Protein AF-A0A932NST7-F1 (afdb_monomer_lite)

Foldseek 3Di:
DDPLQLQLLVLLDDPCNVQLQVQLVVLCVVQVHDSSVLCSDQLVVLSSLVSVCVVVVHPPDPGDPVSNHDVVVVVVVDPDDPAAEAEDAEQQADDPGFPAFDPLRVVVQVLQQVVCCSRPPPDPGNNCSHLVNSCCVQPVVDPHQAYEYEFAAALLRRVNDGRRAQVNLLVSQCVVCVVVPRRYAYAHEFDLPDPCRLVVVVCCCVPVVHQAHEYEQAYNDPVGGDFCLPCVRNVVVLVSCVVSVHQEYEYQADDDDPSHDNVSRHCPSVPVVCVVRVSHDYHD

Structure (mmCIF, N/CA/C/O backbone):
data_AF-A0A932NST7-F1
#
_entry.id   AF-A0A932NST7-F1
#
loop_
_atom_site.group_PDB
_atom_site.id
_atom_site.type_symbol
_atom_site.label_atom_id
_atom_site.label_alt_id
_atom_site.label_comp_id
_atom_site.label_asym_id
_atom_site.label_entity_id
_atom_site.label_seq_id
_atom_site.pdbx_PDB_ins_code
_atom_site.Cartn_x
_atom_site.Cartn_y
_atom_site.Cartn_z
_atom_site.occupancy
_atom_site.B_iso_or_equiv
_atom_site.auth_seq_id
_atom_site.auth_comp_id
_atom_site.auth_asym_id
_atom_site.auth_atom_id
_atom_site.pdbx_PDB_model_num
ATOM 1 N N . MET A 1 1 ? 5.805 6.214 24.984 1.00 49.38 1 MET A N 1
ATOM 2 C CA . MET A 1 1 ? 4.348 6.482 24.909 1.00 49.38 1 MET A CA 1
ATOM 3 C C . MET A 1 1 ? 3.705 5.240 24.299 1.00 49.38 1 MET A C 1
ATOM 5 O O . MET A 1 1 ? 4.360 4.643 23.459 1.00 49.38 1 MET A O 1
ATOM 9 N N . SER A 1 2 ? 2.539 4.770 24.756 1.00 53.75 2 SER A N 1
ATOM 10 C CA . SER A 1 2 ? 1.972 3.508 24.238 1.00 53.75 2 SER A CA 1
ATOM 11 C C . SER A 1 2 ? 1.351 3.694 22.847 1.00 53.75 2 SER A C 1
ATOM 13 O O . SER A 1 2 ? 0.851 4.772 22.546 1.00 53.75 2 SER A O 1
ATOM 15 N N . HIS A 1 3 ? 1.341 2.651 22.012 1.00 50.47 3 HIS A N 1
ATOM 16 C CA . HIS A 1 3 ? 0.781 2.674 20.646 1.00 50.47 3 HIS A CA 1
ATOM 17 C C . HIS A 1 3 ? -0.691 3.112 20.589 1.00 50.47 3 HIS A C 1
ATOM 19 O O . HIS A 1 3 ? -1.119 3.776 19.650 1.00 50.47 3 HIS A O 1
ATOM 25 N N . TYR A 1 4 ? -1.448 2.855 21.655 1.00 54.59 4 TYR A N 1
ATOM 26 C CA . TYR A 1 4 ? -2.807 3.370 21.813 1.00 54.59 4 TYR A CA 1
ATOM 27 C C . TYR A 1 4 ? -2.890 4.905 21.828 1.00 54.59 4 TYR A C 1
ATOM 29 O O . TYR A 1 4 ? -3.917 5.461 21.456 1.00 54.59 4 TYR A O 1
ATOM 37 N N . GLU A 1 5 ? -1.848 5.617 22.263 1.00 62.44 5 GLU A N 1
ATOM 38 C CA . GLU A 1 5 ? -1.823 7.083 22.182 1.00 62.44 5 GLU A CA 1
ATOM 39 C C . GLU A 1 5 ? -1.674 7.579 20.739 1.00 62.44 5 GLU A C 1
ATOM 41 O O . GLU A 1 5 ? -2.230 8.622 20.410 1.00 62.44 5 GLU A O 1
ATOM 46 N N . THR A 1 6 ? -0.995 6.830 19.865 1.00 58.31 6 THR A N 1
ATOM 47 C CA . THR A 1 6 ? -0.871 7.149 18.434 1.00 58.31 6 THR A CA 1
ATOM 48 C C . THR A 1 6 ? -2.237 7.164 17.753 1.00 58.31 6 THR A C 1
ATOM 50 O O . THR A 1 6 ? -2.628 8.189 17.198 1.00 58.31 6 THR A O 1
ATOM 53 N N . GLY A 1 7 ? -3.015 6.080 17.872 1.00 62.53 7 GLY A N 1
ATOM 54 C CA . GLY A 1 7 ? -4.355 6.005 17.270 1.00 62.53 7 GLY A CA 1
ATOM 55 C C . GLY A 1 7 ? -5.303 7.098 17.781 1.00 62.53 7 GLY A C 1
ATOM 56 O O . GLY A 1 7 ? -6.026 7.722 17.006 1.00 62.53 7 GLY A O 1
ATOM 57 N N . VAL A 1 8 ? -5.229 7.422 19.077 1.00 69.38 8 VAL A N 1
ATOM 58 C CA . VAL A 1 8 ? -6.000 8.524 19.675 1.00 69.38 8 VAL A CA 1
ATOM 59 C C . VAL A 1 8 ? -5.639 9.879 19.053 1.00 69.38 8 VAL A C 1
ATOM 61 O O . VAL A 1 8 ? -6.525 10.707 18.846 1.00 69.38 8 VAL A O 1
ATOM 64 N N . ASN A 1 9 ? -4.368 10.130 18.729 1.00 69.62 9 ASN A N 1
ATOM 65 C CA . ASN A 1 9 ? -3.966 11.396 18.112 1.00 69.62 9 ASN A CA 1
ATOM 66 C C . ASN A 1 9 ? -4.370 11.498 16.637 1.00 69.62 9 ASN A C 1
ATOM 68 O O . ASN A 1 9 ? -4.683 12.602 16.202 1.00 69.62 9 ASN A O 1
ATOM 72 N N . VAL A 1 10 ? -4.442 10.382 15.899 1.00 66.56 10 VAL A N 1
ATOM 73 C CA . VAL A 1 10 ? -5.002 10.363 14.533 1.00 66.56 10 VAL A CA 1
ATOM 74 C C . VAL A 1 10 ? -6.452 10.836 14.547 1.00 66.56 10 VAL A C 1
ATOM 76 O O . VAL A 1 10 ? -6.816 11.756 13.821 1.00 66.56 10 VAL A O 1
ATOM 79 N N . ILE A 1 11 ? -7.270 10.242 15.418 1.00 69.56 11 ILE A N 1
ATOM 80 C CA . ILE A 1 11 ? -8.709 10.531 15.491 1.00 69.56 11 ILE A CA 1
ATOM 81 C C . ILE A 1 11 ? -8.968 11.961 15.985 1.00 69.56 11 ILE A C 1
ATOM 83 O O . ILE A 1 11 ? -9.895 12.630 15.531 1.00 69.56 11 ILE A O 1
ATOM 87 N N . LEU A 1 12 ? -8.157 12.446 16.928 1.00 72.25 12 LEU A N 1
ATOM 88 C CA . LEU A 1 12 ? -8.358 13.751 17.562 1.00 72.25 12 LEU A CA 1
ATOM 89 C C . LEU A 1 12 ? -7.551 14.896 16.920 1.00 72.25 12 LEU A C 1
ATOM 91 O O . LEU A 1 12 ? -7.638 16.030 17.403 1.00 72.25 12 LEU A O 1
ATOM 95 N N . GLY A 1 13 ? -6.756 14.611 15.886 1.00 68.69 13 GLY A N 1
ATOM 96 C CA . GLY A 1 13 ? -5.866 15.549 15.198 1.00 68.69 13 GLY A CA 1
ATOM 97 C C . GLY A 1 13 ? -6.413 16.074 13.863 1.00 68.69 13 GLY A C 1
ATOM 98 O O . GLY A 1 13 ? -7.509 15.730 13.428 1.00 68.69 13 GLY A O 1
ATOM 99 N N . GLY A 1 14 ? -5.645 16.942 13.196 1.00 67.62 14 GLY A N 1
ATOM 100 C CA . GLY A 1 14 ? -5.986 17.480 11.871 1.00 67.62 14 GLY A CA 1
ATOM 101 C C . GLY A 1 14 ? -7.116 18.524 11.854 1.00 67.62 14 GLY A C 1
ATOM 102 O O . GLY A 1 14 ? -7.596 18.979 12.891 1.00 67.62 14 GLY A O 1
ATOM 103 N N . SER A 1 15 ? -7.542 18.929 10.652 1.00 67.50 15 SER A N 1
ATOM 104 C CA . SER A 1 15 ? -8.531 20.006 10.441 1.00 67.50 15 SER A CA 1
ATOM 105 C C . SER A 1 15 ? -9.944 19.657 10.929 1.00 67.50 15 SER A C 1
ATOM 107 O O . SER A 1 15 ? -10.702 20.547 11.314 1.00 67.50 15 SER A O 1
ATOM 109 N N . ILE A 1 16 ? -10.290 18.368 10.954 1.00 68.06 16 ILE A N 1
ATOM 110 C CA . ILE A 1 16 ? -11.572 17.857 11.464 1.00 68.06 16 ILE A CA 1
ATOM 111 C C . ILE A 1 16 ? -11.500 17.404 12.930 1.00 68.06 16 ILE A C 1
ATOM 113 O O . ILE A 1 16 ? -12.542 17.256 13.570 1.00 68.06 16 ILE A O 1
ATOM 117 N N . GLY A 1 17 ? -10.294 17.250 13.487 1.00 75.88 17 GLY A N 1
ATOM 118 C CA . GLY A 1 17 ? -10.047 16.762 14.846 1.00 75.88 17 GLY A CA 1
ATOM 119 C C . GLY A 1 17 ? -10.831 17.488 15.941 1.00 75.88 17 GLY A C 1
ATOM 120 O O . GLY A 1 17 ? -11.436 16.816 16.774 1.00 75.88 17 GLY A O 1
ATOM 121 N N . PRO A 1 18 ? -10.926 18.835 15.943 1.00 80.12 18 PRO A N 1
ATOM 122 C CA . PRO A 1 18 ? -11.738 19.552 16.929 1.00 80.12 18 PRO A CA 1
ATOM 123 C C . PRO A 1 18 ? -13.231 19.197 16.876 1.00 80.12 18 PRO A C 1
ATOM 125 O O . PRO A 1 18 ? -13.877 19.093 17.918 1.00 80.12 18 PRO A O 1
ATOM 128 N N . ARG A 1 19 ? -13.784 18.974 15.674 1.00 75.31 19 ARG A N 1
ATOM 129 C CA . ARG A 1 19 ? -15.190 18.572 15.493 1.00 75.31 19 ARG A CA 1
ATOM 130 C C . ARG A 1 19 ? -15.423 17.136 15.951 1.00 75.31 19 ARG A C 1
ATOM 132 O O . ARG A 1 19 ? -16.400 16.881 16.650 1.00 75.31 19 ARG A O 1
ATOM 139 N N . LEU A 1 20 ? -14.514 16.225 15.598 1.00 81.00 20 LEU A N 1
ATOM 140 C CA . LEU A 1 20 ? -14.560 14.835 16.055 1.00 81.00 20 LEU A CA 1
ATOM 141 C C . LEU A 1 20 ? -14.441 14.757 17.579 1.00 81.00 20 LEU A C 1
ATOM 143 O O . LEU A 1 20 ? -15.237 14.085 18.227 1.00 81.00 20 LEU A O 1
ATOM 147 N N . ARG A 1 21 ? -13.510 15.515 18.168 1.00 84.38 21 ARG A N 1
ATOM 148 C CA . ARG A 1 21 ? -13.309 15.596 19.618 1.00 84.38 21 ARG A CA 1
ATOM 149 C C . ARG A 1 21 ? -14.585 15.993 20.355 1.00 84.38 21 ARG A C 1
ATOM 151 O O . ARG A 1 21 ? -14.920 15.331 21.327 1.00 84.38 21 ARG A O 1
ATOM 158 N N . ALA A 1 22 ? -15.299 17.020 19.895 1.00 84.62 22 ALA A N 1
ATOM 159 C CA . ALA A 1 22 ? -16.530 17.465 20.548 1.00 84.62 22 ALA A CA 1
ATOM 160 C C . ALA A 1 22 ? -17.608 16.364 20.575 1.00 84.62 22 ALA A C 1
ATOM 162 O O . ALA A 1 22 ? -18.231 16.142 21.611 1.00 84.62 22 ALA A O 1
ATOM 163 N N . ALA A 1 23 ? -17.785 15.639 19.464 1.00 83.81 23 ALA A N 1
ATOM 164 C CA . ALA A 1 23 ? -18.711 14.507 19.400 1.00 83.81 23 ALA A CA 1
ATOM 165 C C . ALA A 1 23 ? -18.264 13.352 20.317 1.00 83.81 23 ALA A C 1
ATOM 167 O O . ALA A 1 23 ? -19.066 12.782 21.050 1.00 83.81 23 ALA A O 1
ATOM 168 N N . LEU A 1 24 ? -16.966 13.042 20.335 1.00 89.69 24 LEU A N 1
ATOM 169 C CA . LEU A 1 24 ? -16.402 11.995 21.189 1.00 89.69 24 LEU A CA 1
ATOM 170 C C . LEU A 1 24 ? -16.498 12.340 22.683 1.00 89.69 24 LEU A C 1
ATOM 172 O O . LEU A 1 24 ? -16.726 11.453 23.499 1.00 89.69 24 LEU A O 1
ATOM 176 N N . GLU A 1 25 ? -16.355 13.612 23.060 1.00 91.75 25 GLU A N 1
ATOM 177 C CA . GLU A 1 25 ? -16.511 14.088 24.441 1.00 91.75 25 GLU A CA 1
ATOM 178 C C . GLU A 1 25 ? -17.950 13.961 24.954 1.00 91.75 25 GLU A C 1
ATOM 180 O O . GLU A 1 25 ? -18.156 13.761 26.154 1.00 91.75 25 GLU A O 1
ATOM 185 N N . GLU A 1 26 ? -18.946 14.062 24.072 1.00 91.06 26 GLU A N 1
ATOM 186 C CA . GLU A 1 26 ? -20.350 13.832 24.413 1.00 91.06 26 GLU A CA 1
ATOM 187 C C . GLU A 1 26 ? -20.580 12.372 24.818 1.00 91.06 26 GLU A C 1
ATOM 189 O O . GLU A 1 26 ? -21.021 12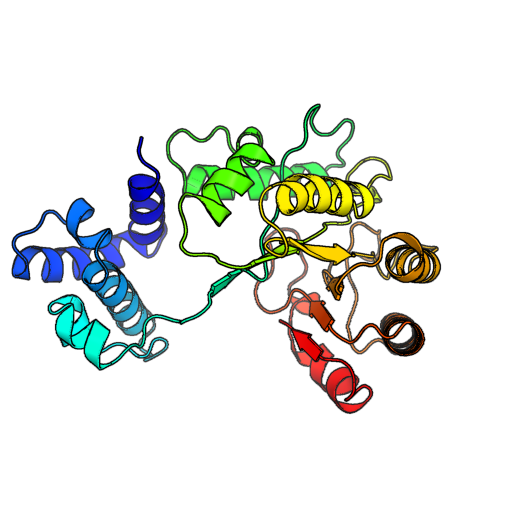.108 25.940 1.00 91.06 26 GLU A O 1
ATOM 194 N N . TYR A 1 27 ? -20.193 11.422 23.965 1.00 92.25 27 TYR A N 1
ATOM 195 C CA . TYR A 1 27 ? -20.349 9.995 24.256 1.00 92.25 27 TYR A CA 1
ATOM 196 C C . TYR A 1 27 ? -19.457 9.519 25.410 1.00 92.25 27 TYR A C 1
ATOM 198 O O . TYR A 1 27 ? -19.907 8.768 26.278 1.00 92.25 27 TYR A O 1
ATOM 206 N N . ALA A 1 28 ? -18.218 10.016 25.501 1.00 92.88 28 ALA A N 1
ATOM 207 C CA . ALA A 1 28 ? -17.321 9.706 26.614 1.00 92.88 28 ALA A CA 1
ATOM 208 C C . ALA A 1 28 ? -17.936 10.099 27.968 1.00 92.88 28 ALA A C 1
ATOM 210 O O . ALA A 1 28 ? -17.832 9.351 28.943 1.00 92.88 28 ALA A O 1
ATOM 211 N N . ARG A 1 29 ? -18.640 11.241 28.023 1.00 93.19 29 ARG A N 1
ATOM 212 C CA . ARG A 1 29 ? -19.347 11.705 29.224 1.00 93.19 29 ARG A CA 1
ATOM 213 C C . ARG A 1 29 ? -20.504 10.788 29.601 1.00 93.19 29 ARG A C 1
ATOM 215 O O . ARG A 1 29 ? -20.662 10.498 30.782 1.00 93.19 29 ARG A O 1
ATOM 222 N N . GLN A 1 30 ? -21.264 10.296 28.622 1.00 90.62 30 GLN A N 1
ATOM 223 C CA . GLN A 1 30 ? -22.340 9.326 28.863 1.00 90.62 30 GLN A CA 1
ATOM 224 C C . GLN A 1 30 ? -21.804 8.007 29.443 1.00 90.62 30 GLN A C 1
ATOM 226 O O . GLN A 1 30 ? -22.458 7.389 30.279 1.00 90.62 30 GLN A O 1
ATOM 231 N N . LYS A 1 31 ? -20.581 7.610 29.066 1.00 89.31 31 LYS A N 1
ATOM 232 C CA . LYS A 1 31 ? -19.879 6.440 29.621 1.00 89.31 31 LYS A CA 1
ATOM 233 C C . LYS A 1 31 ? -19.127 6.713 30.926 1.00 89.31 31 LYS A C 1
ATOM 235 O O . LYS A 1 31 ? -18.579 5.778 31.503 1.00 89.31 31 LYS A O 1
ATOM 240 N N . GLY A 1 32 ? -19.065 7.964 31.387 1.00 92.38 32 GLY A N 1
ATOM 241 C CA . GLY A 1 32 ? -18.281 8.346 32.564 1.00 92.38 32 GLY A CA 1
ATOM 242 C C . GLY A 1 32 ? -16.769 8.154 32.385 1.00 92.38 32 GLY A C 1
ATOM 243 O O . GLY A 1 32 ? -16.064 7.905 33.360 1.00 92.38 32 GLY A O 1
ATOM 244 N N . MET A 1 33 ? -16.262 8.241 31.150 1.00 92.75 33 MET A N 1
ATOM 245 C CA . MET A 1 33 ? -14.858 7.991 30.811 1.00 92.75 33 MET A CA 1
ATOM 246 C C . MET A 1 33 ? -14.153 9.270 30.332 1.00 92.75 33 MET A C 1
ATOM 248 O O . MET A 1 33 ? -14.756 10.089 29.638 1.00 92.75 33 MET A O 1
ATOM 252 N N . PRO A 1 34 ? -12.846 9.444 30.607 1.00 91.50 34 PRO A N 1
ATOM 253 C CA . PRO A 1 34 ? -12.045 10.454 29.920 1.00 91.50 34 PRO A CA 1
ATOM 254 C C . PRO A 1 34 ? -12.017 10.188 28.409 1.00 91.50 34 PRO A C 1
ATOM 256 O O . PRO A 1 34 ? -11.799 9.048 27.998 1.00 91.50 34 PRO A O 1
ATOM 259 N N . VAL A 1 35 ? -12.140 11.227 27.572 1.00 88.38 35 VAL A N 1
ATOM 260 C CA . VAL A 1 35 ? -12.196 11.071 26.100 1.00 88.38 35 VAL A CA 1
ATOM 261 C C . VAL A 1 35 ? -11.019 10.264 25.533 1.00 88.38 35 VAL A C 1
ATOM 263 O O . VAL A 1 35 ? -11.216 9.405 24.683 1.00 88.38 35 VAL A O 1
ATOM 266 N N . ARG A 1 36 ? -9.797 10.446 26.060 1.00 84.75 36 ARG A N 1
ATOM 267 C CA . ARG A 1 36 ? -8.615 9.674 25.623 1.00 84.75 36 ARG A CA 1
ATOM 268 C C . ARG A 1 36 ? -8.706 8.181 25.952 1.00 84.75 36 ARG A C 1
ATOM 270 O O . ARG A 1 36 ? -8.103 7.381 25.249 1.00 84.75 36 ARG A O 1
ATOM 277 N N . ALA A 1 37 ? -9.397 7.809 27.028 1.00 86.25 37 ALA A N 1
ATOM 278 C CA . ALA A 1 37 ? -9.632 6.409 27.374 1.00 86.25 37 ALA A CA 1
ATOM 279 C C . ALA A 1 37 ? -10.789 5.836 26.549 1.00 86.25 37 ALA A C 1
ATOM 281 O O . ALA A 1 37 ? -10.700 4.715 26.067 1.00 86.25 37 ALA A O 1
ATOM 282 N N . TYR A 1 38 ? -11.837 6.635 26.345 1.00 90.31 38 TYR A N 1
ATOM 283 C CA . TYR A 1 38 ? -13.005 6.260 25.560 1.00 90.31 38 TYR A CA 1
ATOM 284 C C . TYR A 1 38 ? -12.663 5.969 24.092 1.00 90.31 38 TYR A C 1
ATOM 286 O O . TYR A 1 38 ? -13.051 4.932 23.582 1.00 90.31 38 TYR A O 1
ATOM 294 N N . VAL A 1 39 ? -11.854 6.805 23.432 1.00 87.56 39 VAL A N 1
ATOM 295 C CA . VAL A 1 39 ? -11.453 6.605 22.019 1.00 87.56 39 VAL A CA 1
ATOM 296 C C . VAL A 1 39 ? -10.680 5.294 21.788 1.00 87.56 39 VAL A C 1
ATOM 298 O O . VAL A 1 39 ? -10.583 4.832 20.657 1.00 87.56 39 VAL A O 1
ATOM 301 N N . LYS A 1 40 ? -10.153 4.663 22.845 1.00 82.69 40 LYS A N 1
ATOM 302 C CA . LYS A 1 40 ? -9.463 3.366 22.766 1.00 82.69 40 LYS A CA 1
ATOM 303 C C . LYS A 1 40 ? -10.413 2.165 22.822 1.00 82.69 40 LYS A C 1
ATOM 305 O O . LYS A 1 40 ? -9.947 1.040 22.689 1.00 82.69 40 LYS A O 1
ATOM 310 N N . THR A 1 41 ? -11.704 2.374 23.074 1.00 86.75 41 THR A N 1
ATOM 311 C CA . THR A 1 41 ? -12.699 1.295 23.116 1.00 86.75 41 THR A CA 1
ATOM 312 C C . THR A 1 41 ? -13.351 1.093 21.750 1.00 86.75 41 THR A C 1
ATOM 314 O O . THR A 1 41 ? -13.298 1.973 20.886 1.00 86.75 41 THR A O 1
ATOM 317 N N . ARG A 1 42 ? -14.032 -0.046 21.558 1.00 86.56 42 ARG A N 1
ATOM 318 C CA . ARG A 1 42 ? -14.827 -0.299 20.342 1.00 86.56 42 ARG A CA 1
ATOM 319 C C . ARG A 1 42 ? -15.919 0.757 20.172 1.00 86.56 42 ARG A C 1
ATOM 321 O O . ARG A 1 42 ? -16.103 1.281 19.079 1.00 86.56 42 ARG A O 1
ATOM 328 N N . ALA A 1 43 ? -16.571 1.131 21.273 1.00 90.69 43 ALA A N 1
ATOM 329 C CA . ALA A 1 43 ? -17.578 2.188 21.281 1.00 90.69 43 ALA A CA 1
ATOM 330 C C . ALA A 1 43 ? -16.999 3.559 20.887 1.00 90.69 43 ALA A C 1
ATOM 332 O O . ALA A 1 43 ? -17.621 4.295 20.125 1.00 90.69 43 ALA A O 1
ATOM 333 N N . GLY A 1 44 ? -15.782 3.886 21.337 1.00 90.00 44 GLY A N 1
ATOM 334 C CA . GLY A 1 44 ? -15.092 5.110 20.930 1.00 90.00 44 GLY A CA 1
ATOM 335 C C . GLY A 1 44 ? -14.762 5.161 19.440 1.00 90.00 44 GLY A C 1
ATOM 336 O O . GLY A 1 44 ? -14.889 6.220 18.824 1.00 90.00 44 GLY A O 1
ATOM 337 N N . PHE A 1 45 ? -14.399 4.023 18.845 1.00 88.19 45 PHE A N 1
ATOM 338 C CA . PHE A 1 45 ? -14.212 3.917 17.399 1.00 88.19 45 PHE A CA 1
ATOM 339 C C . PHE A 1 45 ? -15.532 4.122 16.639 1.00 88.19 45 PHE A C 1
ATOM 341 O O . PHE A 1 45 ? -15.589 4.946 15.727 1.00 88.19 45 PHE A O 1
ATOM 348 N N . MET A 1 46 ? -16.620 3.474 17.072 1.00 91.31 46 MET A N 1
ATOM 349 C CA . MET A 1 46 ? -17.954 3.661 16.481 1.00 91.31 46 MET A CA 1
ATOM 350 C C . MET A 1 46 ? -18.433 5.114 16.576 1.00 91.31 46 MET A C 1
ATOM 352 O O . MET A 1 46 ? -18.933 5.676 15.601 1.00 91.31 46 MET A O 1
ATOM 356 N N . ALA A 1 47 ? -18.187 5.781 17.703 1.00 92.19 47 ALA A N 1
ATOM 357 C CA . ALA A 1 47 ? -18.475 7.202 17.857 1.00 92.19 47 ALA A CA 1
ATOM 358 C C . ALA A 1 47 ? -17.660 8.096 16.911 1.00 92.19 47 ALA A C 1
ATOM 360 O O . ALA A 1 47 ? -18.181 9.102 16.427 1.00 92.19 47 ALA A O 1
ATOM 361 N N . ALA A 1 48 ? -16.407 7.740 16.608 1.00 89.25 48 ALA A N 1
ATOM 362 C CA . ALA A 1 48 ? -15.606 8.466 15.625 1.00 89.25 48 ALA A CA 1
ATOM 363 C C . ALA A 1 48 ? -16.195 8.323 14.211 1.00 89.25 48 ALA A C 1
ATOM 365 O O . ALA A 1 48 ? -16.322 9.324 13.503 1.00 89.25 48 ALA A O 1
ATOM 366 N N . LEU A 1 49 ? -16.629 7.118 13.823 1.00 90.25 49 LEU A N 1
ATOM 367 C CA . LEU A 1 49 ? -17.294 6.867 12.536 1.00 90.25 49 LEU A CA 1
ATOM 368 C C . LEU A 1 49 ? -18.641 7.599 12.423 1.00 90.25 49 LEU A C 1
ATOM 370 O O . LEU A 1 49 ? -18.934 8.209 11.394 1.00 90.25 49 LEU A O 1
ATOM 374 N N . LEU A 1 50 ? -19.434 7.627 13.497 1.00 90.81 50 LEU A N 1
ATOM 375 C CA . LEU A 1 50 ? -20.664 8.425 13.572 1.00 90.81 50 LEU A CA 1
ATOM 376 C C . LEU A 1 50 ? -20.387 9.924 13.436 1.00 90.81 50 LEU A C 1
ATOM 378 O O . LEU A 1 50 ? -21.094 10.636 12.719 1.00 90.81 50 LEU A O 1
ATOM 382 N N . ALA A 1 51 ? -19.346 10.416 14.107 1.00 88.38 51 ALA A N 1
ATOM 383 C CA . ALA A 1 51 ? -18.940 11.809 14.004 1.00 88.38 51 ALA A CA 1
ATOM 384 C C . ALA A 1 51 ? -18.482 12.158 12.578 1.00 88.38 51 ALA A C 1
ATOM 386 O O . ALA A 1 51 ? -18.800 13.248 12.096 1.00 88.38 51 ALA A O 1
ATOM 387 N N . LEU A 1 52 ? -17.815 11.231 11.879 1.00 86.00 52 LEU A N 1
ATOM 388 C CA . LEU A 1 52 ? -17.485 11.372 10.460 1.00 86.00 52 LEU A CA 1
ATOM 389 C C . LEU A 1 52 ? -18.748 11.437 9.599 1.00 86.00 52 LEU A C 1
ATOM 391 O O . LEU A 1 52 ? -18.882 12.412 8.866 1.00 86.00 52 LEU A O 1
ATOM 395 N N . ASN A 1 53 ? -19.699 10.506 9.755 1.00 88.94 53 ASN A N 1
ATOM 396 C CA . ASN A 1 53 ? -20.989 10.536 9.047 1.00 88.94 53 ASN A CA 1
ATOM 397 C C . ASN A 1 53 ? -21.698 11.891 9.198 1.00 88.94 53 ASN A C 1
ATOM 399 O O . ASN A 1 53 ? -22.170 12.493 8.231 1.00 88.94 53 ASN A O 1
ATOM 403 N N . LYS A 1 54 ? -21.737 12.414 10.429 1.00 86.44 54 LYS A N 1
ATOM 404 C CA . LYS A 1 54 ? -22.330 13.723 10.727 1.00 86.44 54 LYS A CA 1
ATOM 405 C C . LYS A 1 54 ? -21.547 14.870 10.087 1.00 86.44 54 LYS A C 1
ATOM 407 O O . LYS A 1 54 ? -22.153 15.819 9.598 1.00 86.44 54 LYS A O 1
ATOM 412 N N . ALA A 1 55 ? -20.216 14.798 10.085 1.00 81.56 55 ALA A N 1
ATOM 413 C CA . ALA A 1 55 ? -19.354 15.828 9.514 1.00 81.56 55 ALA A CA 1
ATOM 414 C C . ALA A 1 55 ? -19.436 15.893 7.981 1.00 81.56 55 ALA A C 1
ATOM 416 O O . ALA A 1 55 ? -19.387 16.995 7.434 1.00 81.56 55 ALA A O 1
ATOM 417 N N . CYS A 1 56 ? -19.574 14.751 7.300 1.00 80.38 56 CYS A N 1
ATOM 418 C CA . CYS A 1 56 ? -19.765 14.695 5.849 1.00 80.38 56 CYS A CA 1
ATOM 419 C C . CYS A 1 56 ? -21.237 14.817 5.419 1.00 80.38 56 CYS A C 1
ATOM 421 O O . CYS A 1 56 ? -21.501 15.007 4.235 1.00 80.38 56 CYS A O 1
ATOM 423 N N . GLY A 1 57 ? -22.192 14.747 6.354 1.00 84.81 57 GLY A N 1
ATOM 424 C CA . GLY A 1 57 ? -23.626 14.833 6.057 1.00 84.81 57 GLY A CA 1
ATOM 425 C C . GLY A 1 57 ? -24.166 13.616 5.302 1.00 84.81 57 GLY A C 1
ATOM 426 O O . GLY A 1 57 ? -25.217 13.699 4.671 1.00 84.81 57 GLY A O 1
ATOM 427 N N . MET A 1 58 ? -23.445 12.495 5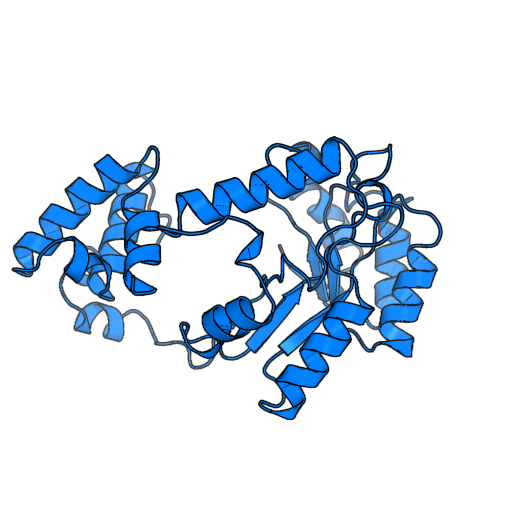.345 1.00 85.25 58 MET A N 1
ATOM 428 C CA . MET A 1 58 ? -23.768 11.261 4.636 1.00 85.25 58 MET A CA 1
ATOM 429 C C . MET A 1 58 ? -23.543 10.066 5.559 1.00 85.25 58 MET A C 1
ATOM 431 O O . MET A 1 58 ? -22.608 10.052 6.354 1.00 85.25 58 MET A O 1
ATOM 435 N N . ARG A 1 59 ? -24.369 9.024 5.428 1.00 87.56 59 ARG A N 1
ATOM 436 C CA . ARG A 1 59 ? -24.123 7.733 6.086 1.00 87.56 59 ARG A CA 1
ATOM 437 C C . ARG A 1 59 ? -23.082 6.955 5.275 1.00 87.56 59 ARG A C 1
ATOM 439 O O . ARG A 1 59 ? -23.442 6.106 4.469 1.00 87.56 59 ARG A O 1
ATOM 446 N N . VAL A 1 60 ? -21.810 7.316 5.445 1.00 86.06 60 VAL A N 1
ATOM 447 C CA . VAL A 1 60 ? -20.663 6.647 4.803 1.00 86.06 60 VAL A CA 1
ATOM 448 C C . VAL A 1 60 ? -20.355 5.331 5.511 1.00 86.06 60 VAL A C 1
ATOM 450 O O . VAL A 1 60 ? -20.145 4.312 4.863 1.00 86.06 60 VAL A O 1
ATOM 453 N N . TYR A 1 61 ? -20.373 5.347 6.842 1.00 89.56 61 TYR A N 1
ATOM 454 C CA . TYR A 1 61 ? -20.133 4.183 7.687 1.00 89.56 61 TYR A CA 1
ATOM 455 C C . TYR A 1 61 ? -21.449 3.635 8.239 1.00 89.56 61 TYR A C 1
ATOM 457 O O . TYR A 1 61 ? -22.312 4.400 8.679 1.00 89.56 61 TYR A O 1
ATOM 465 N N . ASP A 1 62 ? -21.602 2.313 8.234 1.00 89.38 62 ASP A N 1
ATOM 466 C CA . ASP A 1 62 ? -22.789 1.644 8.763 1.00 89.38 62 ASP A CA 1
ATOM 467 C C . ASP A 1 62 ? -22.712 1.487 10.288 1.00 89.38 62 ASP A C 1
ATOM 469 O O . ASP A 1 62 ? -22.352 0.425 10.784 1.00 89.38 62 ASP A O 1
ATOM 473 N N . VAL A 1 63 ? -23.011 2.567 11.014 1.00 91.31 63 VAL A N 1
ATOM 474 C CA . VAL A 1 63 ? -22.940 2.627 12.483 1.00 91.31 63 VAL A CA 1
ATOM 475 C C . VAL A 1 63 ? -24.183 3.325 13.034 1.00 91.31 63 VAL A C 1
ATOM 477 O O . VAL A 1 63 ? -24.610 4.347 12.492 1.00 91.31 63 VAL A O 1
ATOM 480 N N . GLU A 1 64 ? -24.755 2.789 14.110 1.00 92.25 64 GLU A N 1
ATOM 481 C CA . GLU A 1 64 ? -25.902 3.337 14.843 1.00 92.25 64 GLU A CA 1
ATOM 482 C C . GLU A 1 64 ? -25.470 4.040 16.142 1.00 92.25 64 GLU A C 1
ATOM 484 O O . GLU A 1 64 ? -24.487 3.660 16.772 1.00 92.25 64 GLU A O 1
ATOM 489 N N . GLU A 1 65 ? -26.231 5.040 16.609 1.00 91.94 65 GLU A N 1
ATOM 490 C CA . GLU A 1 65 ? -25.877 5.814 17.819 1.00 91.94 65 GLU A CA 1
ATOM 491 C C . GLU A 1 65 ? -25.696 4.948 19.075 1.00 91.94 65 GLU A C 1
ATOM 493 O O . GLU A 1 65 ? -24.843 5.237 19.913 1.00 91.94 65 GLU A O 1
ATOM 498 N N . VAL A 1 66 ? -26.457 3.856 19.197 1.00 92.81 66 VAL A N 1
ATOM 499 C CA . VAL A 1 66 ? -26.335 2.920 20.325 1.00 92.81 66 VAL A CA 1
ATOM 500 C C . VAL A 1 66 ? -24.938 2.295 20.404 1.00 92.81 66 VAL A C 1
ATOM 502 O O . VAL A 1 66 ? -24.449 2.028 21.497 1.00 92.81 66 VAL A O 1
ATOM 505 N N . GLU A 1 67 ? -24.252 2.140 19.273 1.00 92.31 67 GLU A N 1
ATOM 506 C CA . GLU A 1 67 ? -22.925 1.525 19.173 1.00 92.31 67 GLU A CA 1
ATOM 507 C C . GLU A 1 67 ? -21.813 2.452 19.676 1.00 92.31 67 GLU A C 1
ATOM 509 O O . GLU A 1 67 ? -20.740 1.988 20.050 1.00 92.31 67 GLU A O 1
ATOM 514 N N . ALA A 1 68 ? -22.081 3.757 19.793 1.00 92.62 68 ALA A N 1
ATOM 515 C CA . ALA A 1 68 ? -21.205 4.683 20.507 1.00 92.62 68 ALA A CA 1
ATOM 516 C C . ALA A 1 68 ? -21.243 4.479 22.034 1.00 92.62 68 ALA A C 1
ATOM 518 O O . ALA A 1 68 ? -20.422 5.041 22.762 1.00 92.62 68 ALA A O 1
ATOM 519 N N . ILE A 1 69 ? -22.186 3.700 22.562 1.00 90.69 69 ILE A N 1
ATOM 520 C CA . ILE A 1 69 ? -22.418 3.589 24.007 1.00 90.69 69 ILE A CA 1
ATOM 521 C C . ILE A 1 69 ? -22.337 2.129 24.458 1.00 90.69 69 ILE A C 1
ATOM 523 O O . ILE A 1 69 ? -21.684 1.826 25.462 1.00 90.69 69 ILE A O 1
ATOM 527 N N . ASP A 1 70 ? -22.979 1.219 23.736 1.00 90.12 70 ASP A N 1
ATOM 528 C CA . ASP A 1 70 ? -23.131 -0.181 24.108 1.00 90.12 70 ASP A CA 1
ATOM 529 C C . ASP A 1 70 ? -22.295 -1.100 23.210 1.00 90.12 70 ASP A C 1
ATOM 531 O O . ASP A 1 70 ? -22.593 -1.309 22.035 1.00 90.12 70 ASP A O 1
ATOM 535 N N . GLU A 1 71 ? -21.254 -1.705 23.784 1.00 86.94 71 GLU A N 1
ATOM 536 C CA . GLU A 1 71 ? -20.424 -2.670 23.062 1.00 86.94 71 GLU A CA 1
ATOM 537 C C . GLU A 1 71 ? -21.161 -3.982 22.769 1.00 86.94 71 GLU A C 1
ATOM 539 O O . GLU A 1 71 ? -20.803 -4.675 21.818 1.00 86.94 71 GLU A O 1
ATOM 544 N N . ALA A 1 72 ? -22.211 -4.321 23.526 1.00 88.06 72 ALA A N 1
ATOM 545 C CA . ALA A 1 72 ? -23.041 -5.476 23.203 1.00 88.06 72 ALA A CA 1
ATOM 546 C C . ALA A 1 72 ? -23.812 -5.251 21.893 1.00 88.06 72 ALA A C 1
ATOM 548 O O . ALA A 1 72 ? -23.955 -6.189 21.110 1.00 88.06 72 ALA A O 1
ATOM 549 N N . ALA A 1 73 ? -24.236 -4.011 21.614 1.00 89.00 73 ALA A N 1
ATOM 550 C CA . ALA A 1 73 ? -24.849 -3.648 20.337 1.00 89.00 73 ALA A CA 1
ATOM 551 C C . ALA A 1 73 ? -23.858 -3.801 19.172 1.00 89.00 73 ALA A C 1
ATOM 553 O O . ALA A 1 73 ? -24.226 -4.361 18.140 1.00 89.00 73 ALA A O 1
ATOM 554 N N . ILE A 1 74 ? -22.590 -3.419 19.382 1.00 87.50 74 ILE A N 1
ATOM 555 C CA . ILE A 1 74 ? -21.511 -3.632 18.405 1.00 87.50 74 ILE A CA 1
ATOM 556 C C . ILE A 1 74 ? -21.356 -5.119 18.106 1.00 87.50 74 ILE A C 1
ATOM 558 O O . ILE A 1 74 ? -21.372 -5.511 16.951 1.00 87.50 74 ILE A O 1
ATOM 562 N N . VAL A 1 75 ? -21.224 -5.965 19.131 1.00 83.81 75 VAL A N 1
ATOM 563 C CA . VAL A 1 75 ? -21.024 -7.415 18.945 1.00 83.81 75 VAL A CA 1
ATOM 564 C C . VAL A 1 75 ? -22.246 -8.083 18.308 1.00 83.81 75 VAL A C 1
ATOM 566 O O . VAL A 1 75 ? -22.105 -9.034 17.541 1.00 83.81 75 VAL A O 1
ATOM 569 N N . ALA A 1 76 ? -23.452 -7.596 18.607 1.00 85.19 76 ALA A N 1
ATOM 570 C CA . ALA A 1 76 ? -24.682 -8.111 18.016 1.00 85.19 76 ALA A CA 1
ATOM 571 C C . ALA A 1 76 ? -24.822 -7.749 16.528 1.00 85.19 76 ALA A C 1
ATOM 573 O O . ALA A 1 76 ? -25.382 -8.535 15.762 1.00 85.19 76 ALA A O 1
ATOM 574 N N . ARG A 1 77 ? -24.335 -6.569 16.119 1.00 85.69 77 ARG A N 1
ATOM 575 C CA . ARG A 1 77 ? -24.452 -6.060 14.745 1.00 85.69 77 ARG A CA 1
ATOM 576 C C . ARG A 1 77 ? -23.251 -6.431 13.876 1.00 85.69 77 ARG A C 1
ATOM 578 O O . ARG A 1 77 ? -23.414 -6.866 12.737 1.00 85.69 77 ARG A O 1
ATOM 585 N N . HIS A 1 78 ? -22.053 -6.274 14.420 1.00 81.69 78 HIS A N 1
ATOM 586 C CA . HIS A 1 78 ? -20.785 -6.507 13.754 1.00 81.69 78 HIS A CA 1
ATOM 587 C C . HIS A 1 78 ? -20.182 -7.820 14.235 1.00 81.69 78 HIS A C 1
ATOM 589 O O . HIS A 1 78 ? -19.792 -7.981 15.393 1.00 81.69 78 HIS A O 1
ATOM 595 N N . LYS A 1 79 ? -20.063 -8.770 13.309 1.00 74.00 79 LYS A N 1
ATOM 596 C CA . LYS A 1 79 ? -19.269 -9.970 13.551 1.00 74.00 79 LYS A CA 1
ATOM 597 C C . LYS A 1 79 ? -17.806 -9.560 13.659 1.00 74.00 79 LYS A C 1
ATOM 599 O O . LYS A 1 79 ? -17.309 -8.839 12.795 1.00 74.00 79 LYS A O 1
ATOM 604 N N . VAL A 1 80 ? -17.126 -10.038 14.699 1.00 70.31 80 VAL A N 1
ATOM 605 C CA . VAL A 1 80 ? -15.661 -10.033 14.700 1.00 70.31 80 VAL A CA 1
ATOM 606 C C . VAL A 1 80 ? -15.231 -10.879 13.497 1.00 70.31 80 VAL A C 1
ATOM 608 O O . VAL A 1 80 ? -15.756 -11.986 13.354 1.00 70.31 80 VAL A O 1
ATOM 611 N N . PRO A 1 81 ? -14.375 -10.365 12.600 1.00 76.44 81 PRO A N 1
ATOM 612 C CA . PRO A 1 81 ? -13.906 -11.151 11.472 1.00 76.44 81 PRO A CA 1
ATOM 613 C C . PRO A 1 81 ? -13.180 -12.392 11.991 1.00 76.44 81 PRO A C 1
ATOM 615 O O . PRO A 1 81 ? -12.359 -12.287 12.897 1.00 76.44 81 PRO A O 1
ATOM 618 N N . ASP A 1 82 ? -13.444 -13.551 11.389 1.00 83.94 82 ASP A N 1
ATOM 619 C CA . ASP A 1 82 ? -12.656 -14.762 11.654 1.00 83.94 82 ASP A CA 1
ATOM 620 C C . ASP A 1 82 ? -11.224 -14.644 11.093 1.00 83.94 82 ASP A C 1
ATOM 622 O O . ASP A 1 82 ? -10.374 -15.486 11.374 1.00 83.94 82 ASP A O 1
ATOM 626 N N . PHE A 1 83 ? -10.985 -13.630 10.253 1.00 90.69 83 PHE A N 1
ATOM 627 C CA . PHE A 1 83 ? -9.740 -13.399 9.540 1.00 90.69 83 PHE A CA 1
ATOM 628 C C . PHE A 1 83 ? -9.577 -11.921 9.167 1.00 90.69 83 PHE A C 1
ATOM 630 O O . PHE A 1 83 ? -10.505 -11.316 8.619 1.00 90.69 83 PHE A O 1
ATOM 637 N N . ILE A 1 84 ? -8.391 -11.361 9.406 1.00 91.69 84 ILE A N 1
ATOM 638 C CA . ILE A 1 84 ? -8.040 -9.980 9.061 1.00 91.69 84 ILE A CA 1
ATOM 639 C C . ILE A 1 84 ? -6.847 -9.961 8.102 1.00 91.69 84 ILE A C 1
ATOM 641 O O . ILE A 1 84 ? -5.740 -10.379 8.440 1.00 91.69 84 ILE A O 1
ATOM 645 N N . LEU A 1 85 ? -7.078 -9.429 6.901 1.00 93.31 85 LEU A N 1
ATOM 646 C CA . LEU A 1 85 ? -6.051 -9.174 5.897 1.00 93.31 85 LEU A CA 1
ATOM 647 C C . LEU A 1 85 ? -5.705 -7.683 5.878 1.00 93.31 85 LEU A C 1
ATOM 649 O O . LEU A 1 85 ? -6.589 -6.862 5.643 1.00 93.31 85 LEU A O 1
ATOM 653 N N . ASP A 1 86 ? -4.429 -7.352 6.047 1.00 94.25 86 ASP A N 1
ATOM 654 C CA . ASP A 1 86 ? -3.892 -6.031 5.703 1.00 94.25 86 ASP A CA 1
ATOM 655 C C . ASP A 1 86 ? -3.289 -6.090 4.295 1.00 94.25 86 ASP A C 1
ATOM 657 O O . ASP A 1 86 ? -2.217 -6.663 4.081 1.00 94.25 86 ASP A O 1
ATOM 661 N N . ASP A 1 87 ? -3.985 -5.532 3.311 1.00 91.88 87 ASP A N 1
ATOM 662 C CA . ASP A 1 87 ? -3.607 -5.622 1.904 1.00 91.88 87 ASP A CA 1
ATOM 663 C C . ASP A 1 87 ? -2.581 -4.571 1.449 1.00 91.88 87 ASP A C 1
ATOM 665 O O . ASP A 1 87 ? -2.074 -4.648 0.323 1.00 91.88 87 ASP A O 1
ATOM 669 N N . GLN A 1 88 ? -2.229 -3.610 2.310 1.00 89.69 88 GLN A N 1
ATOM 670 C CA . GLN A 1 88 ? -1.448 -2.438 1.919 1.00 89.69 88 GLN A CA 1
ATOM 671 C C . GLN A 1 88 ? -0.324 -2.078 2.905 1.00 89.69 88 GLN A C 1
ATOM 673 O O . GLN A 1 88 ? 0.033 -0.905 3.065 1.00 89.69 88 GLN A O 1
ATOM 678 N N . SER A 1 89 ? 0.310 -3.068 3.533 1.00 94.56 89 SER A N 1
ATOM 679 C CA . SER A 1 89 ? 1.420 -2.803 4.451 1.00 94.56 89 SER A CA 1
ATOM 680 C C . SER A 1 89 ? 2.741 -2.530 3.718 1.00 94.56 89 SER A C 1
ATOM 682 O O . SER A 1 89 ? 2.993 -3.028 2.616 1.00 94.56 89 SER A O 1
ATOM 684 N N . HIS A 1 90 ? 3.587 -1.693 4.323 1.00 93.75 90 HIS A N 1
ATOM 685 C CA . HIS A 1 90 ? 4.832 -1.205 3.729 1.00 93.75 90 HIS A CA 1
ATOM 686 C C . HIS A 1 90 ? 5.939 -1.090 4.775 1.00 93.75 90 HIS A C 1
ATOM 688 O O . HIS A 1 90 ? 5.694 -0.700 5.918 1.00 93.75 90 HIS A O 1
ATOM 694 N N . ILE A 1 91 ? 7.175 -1.315 4.333 1.00 94.12 91 ILE A N 1
ATOM 695 C CA . ILE A 1 91 ? 8.385 -0.928 5.058 1.00 94.12 91 ILE A CA 1
ATOM 696 C C . ILE A 1 91 ? 8.975 0.284 4.342 1.00 94.12 91 ILE A C 1
ATOM 698 O O . ILE A 1 91 ? 9.234 0.243 3.140 1.00 94.12 91 ILE A O 1
ATOM 702 N N . PHE A 1 92 ? 9.179 1.376 5.078 1.00 91.69 92 PHE A N 1
ATOM 703 C CA . PHE A 1 92 ? 9.638 2.641 4.502 1.00 91.69 92 PHE A CA 1
ATOM 704 C C . PHE A 1 92 ? 11.050 3.031 4.917 1.00 91.69 92 PHE A C 1
ATOM 706 O O . PHE A 1 92 ? 11.526 4.068 4.467 1.00 91.69 92 PHE A O 1
ATOM 713 N N . PHE A 1 93 ? 11.725 2.239 5.747 1.00 90.12 93 PHE A N 1
ATOM 714 C CA . PHE A 1 93 ? 13.108 2.491 6.121 1.00 90.12 93 PHE A CA 1
ATOM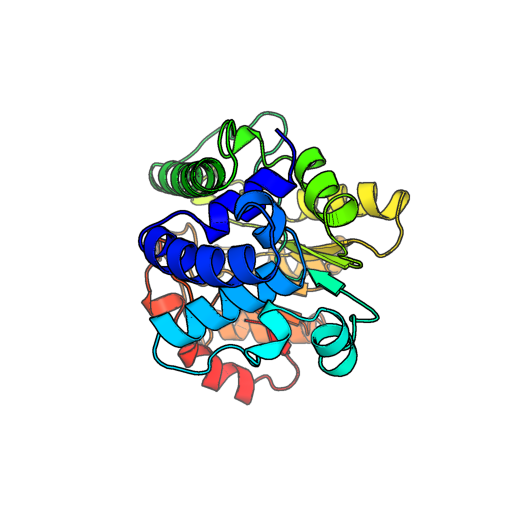 715 C C . PHE A 1 93 ? 13.911 1.203 6.210 1.00 90.12 93 PHE A C 1
ATOM 717 O O . PHE A 1 93 ? 13.521 0.245 6.879 1.00 90.12 93 PHE A O 1
ATOM 724 N N . ARG A 1 94 ? 15.072 1.216 5.558 1.00 82.19 94 ARG A N 1
ATOM 725 C CA . ARG A 1 94 ? 16.025 0.107 5.538 1.00 82.19 94 ARG A CA 1
ATOM 726 C C . ARG A 1 94 ? 17.309 0.457 6.268 1.00 82.19 94 ARG A C 1
ATOM 728 O O . ARG A 1 94 ? 17.710 1.621 6.347 1.00 82.19 94 ARG A O 1
ATOM 735 N N . THR A 1 95 ? 17.978 -0.568 6.780 1.00 69.88 95 THR A N 1
ATOM 736 C CA . THR A 1 95 ? 19.280 -0.437 7.435 1.00 69.88 95 THR A CA 1
ATOM 737 C C . THR A 1 95 ? 20.288 0.194 6.472 1.00 69.88 95 THR A C 1
ATOM 739 O O . THR A 1 95 ? 20.492 -0.299 5.368 1.00 69.88 95 THR A O 1
ATOM 742 N N . GLY A 1 96 ? 20.909 1.302 6.882 1.00 74.94 96 GLY A N 1
ATOM 743 C CA . GLY A 1 96 ? 21.824 2.080 6.035 1.00 74.94 96 GLY A CA 1
ATOM 744 C C . GLY A 1 96 ? 21.168 3.221 5.243 1.00 74.94 96 GLY A C 1
ATOM 745 O O . GLY A 1 96 ? 21.887 4.025 4.656 1.00 74.94 96 GLY A O 1
ATOM 746 N N . GLY A 1 97 ? 19.837 3.351 5.277 1.00 81.75 97 GLY A N 1
ATOM 747 C CA . GLY A 1 97 ? 19.106 4.466 4.673 1.00 81.75 97 GLY A CA 1
ATOM 748 C C . GLY A 1 97 ? 19.132 4.484 3.140 1.00 81.75 97 GLY A C 1
ATOM 749 O O . GLY A 1 97 ? 19.188 3.445 2.480 1.00 81.75 97 GLY A O 1
ATOM 750 N N . TYR A 1 98 ? 19.054 5.688 2.567 1.00 81.56 98 TYR A N 1
ATOM 751 C CA . TYR A 1 98 ? 19.075 5.927 1.121 1.00 81.56 98 TYR A CA 1
ATOM 752 C C . TYR A 1 98 ? 20.393 6.597 0.748 1.00 81.56 98 TYR A C 1
ATOM 754 O O . TYR A 1 98 ? 20.676 7.695 1.223 1.00 81.56 98 TYR A O 1
ATOM 762 N N . ALA A 1 99 ? 21.195 5.933 -0.086 1.00 76.69 99 ALA A N 1
ATOM 763 C CA . ALA A 1 99 ? 22.491 6.459 -0.513 1.00 76.69 99 ALA A CA 1
ATOM 764 C C . ALA A 1 99 ? 22.339 7.726 -1.370 1.00 76.69 99 ALA A C 1
ATOM 766 O O . ALA A 1 99 ? 23.099 8.678 -1.218 1.00 76.69 99 ALA A O 1
ATOM 767 N N . GLU A 1 100 ? 21.328 7.742 -2.239 1.00 86.00 100 GLU A N 1
ATOM 768 C CA . GLU A 1 100 ? 21.028 8.843 -3.148 1.00 86.00 100 GLU A CA 1
ATOM 769 C C . GLU A 1 100 ? 19.518 9.080 -3.192 1.00 86.00 100 GLU A C 1
ATOM 771 O O . GLU A 1 100 ? 18.730 8.137 -3.117 1.00 86.00 100 GLU A O 1
ATOM 776 N N . ALA A 1 101 ? 19.120 10.348 -3.306 1.00 91.88 101 ALA A N 1
ATOM 777 C CA . ALA A 1 101 ? 17.733 10.745 -3.514 1.00 91.88 101 ALA A CA 1
ATOM 778 C C . ALA A 1 101 ? 17.680 11.995 -4.402 1.00 91.88 101 ALA A C 1
ATOM 780 O O . ALA A 1 101 ? 18.330 12.998 -4.082 1.00 91.88 101 ALA A O 1
ATOM 781 N N . SER A 1 102 ? 16.897 11.963 -5.481 1.00 92.81 102 SER A N 1
ATOM 782 C CA . SER A 1 102 ? 16.596 13.132 -6.319 1.00 92.81 102 SER A CA 1
ATOM 783 C C . SER A 1 102 ? 15.777 14.181 -5.534 1.00 92.81 102 SER A C 1
ATOM 785 O O . SER A 1 102 ? 15.351 13.913 -4.404 1.00 92.81 102 SER A O 1
ATOM 787 N N . PRO A 1 103 ? 15.548 15.401 -6.061 1.00 91.75 103 PRO A N 1
ATOM 788 C CA . PRO A 1 103 ? 14.604 16.346 -5.456 1.00 91.75 103 PRO A CA 1
ATOM 789 C C . PRO A 1 103 ? 13.218 15.735 -5.191 1.00 91.75 103 PRO A C 1
ATOM 791 O O . PRO A 1 103 ? 12.678 15.903 -4.098 1.00 91.75 103 PRO A O 1
ATOM 794 N N . GLU A 1 104 ? 12.694 14.971 -6.146 1.00 90.00 104 GLU A N 1
ATOM 795 C CA . GLU A 1 104 ? 11.414 14.261 -6.075 1.00 90.00 104 GLU A CA 1
ATOM 796 C C . GLU A 1 104 ? 11.478 13.140 -5.031 1.00 90.00 104 GLU A C 1
ATOM 798 O O . GLU A 1 104 ? 10.606 13.049 -4.166 1.00 90.00 104 GLU A O 1
ATOM 803 N N . GLY A 1 105 ? 12.565 12.359 -5.010 1.00 91.38 105 GLY A N 1
ATOM 804 C CA . GLY A 1 105 ? 12.811 11.353 -3.973 1.00 91.38 105 GLY A CA 1
ATOM 805 C C . GLY A 1 105 ? 12.853 11.951 -2.563 1.00 91.38 105 GLY A C 1
ATOM 806 O O . GLY A 1 105 ? 12.275 11.402 -1.625 1.00 91.38 105 GLY A O 1
ATOM 807 N N . ARG A 1 106 ? 13.468 13.129 -2.392 1.00 91.38 106 ARG A N 1
ATOM 808 C CA . ARG A 1 106 ? 13.465 13.856 -1.109 1.00 91.38 106 ARG A CA 1
ATOM 809 C C . ARG A 1 106 ? 12.079 14.374 -0.738 1.00 91.38 106 ARG A C 1
ATOM 811 O O . ARG A 1 106 ? 11.726 14.338 0.440 1.00 91.38 106 ARG A O 1
ATOM 818 N N . GLN A 1 107 ? 11.289 14.832 -1.708 1.00 90.12 107 GLN A N 1
ATOM 819 C CA . GLN A 1 107 ? 9.901 15.232 -1.474 1.00 90.12 107 GLN A CA 1
ATOM 820 C C . GLN A 1 107 ? 9.047 14.036 -1.032 1.00 90.12 107 GLN A C 1
ATOM 822 O O . GLN A 1 107 ? 8.279 14.156 -0.077 1.00 90.12 107 GLN A O 1
ATOM 827 N N . PHE A 1 108 ? 9.227 12.877 -1.670 1.00 89.31 108 PHE A N 1
ATOM 828 C CA . PHE A 1 108 ? 8.586 11.623 -1.282 1.00 89.31 108 PHE A CA 1
ATOM 829 C C . PHE A 1 108 ? 8.929 11.243 0.165 1.00 89.31 108 PHE A C 1
ATOM 831 O O . PHE A 1 108 ? 8.028 11.101 0.993 1.00 89.31 108 PHE A O 1
ATOM 838 N N . LEU A 1 109 ? 10.220 11.194 0.510 1.00 90.44 109 LEU A N 1
ATOM 839 C CA . LEU A 1 109 ? 10.691 10.918 1.873 1.00 90.44 109 LEU A CA 1
ATOM 840 C C . LEU A 1 109 ? 10.110 11.896 2.908 1.00 90.44 109 LEU A C 1
ATOM 842 O O . LEU A 1 109 ? 9.663 11.483 3.980 1.00 90.44 109 LEU A O 1
ATOM 846 N N . ALA A 1 110 ? 10.089 13.193 2.586 1.00 89.38 110 ALA A N 1
ATOM 847 C CA . ALA A 1 110 ? 9.528 14.221 3.456 1.00 89.38 110 ALA A CA 1
ATOM 848 C C . ALA A 1 110 ? 8.017 14.039 3.664 1.00 89.38 110 ALA A C 1
ATOM 850 O O . ALA A 1 110 ? 7.532 14.241 4.776 1.00 89.38 110 ALA A O 1
ATOM 851 N N . SER A 1 111 ? 7.280 13.619 2.629 1.00 88.00 111 SER A N 1
ATOM 852 C CA . SER A 1 111 ? 5.843 13.345 2.736 1.00 88.00 111 SER A CA 1
ATOM 853 C C . SER A 1 111 ? 5.549 12.186 3.695 1.00 88.00 111 SER A C 1
ATOM 855 O O . SER A 1 111 ? 4.697 12.322 4.573 1.00 88.00 111 SER A O 1
ATOM 857 N N . LEU A 1 112 ? 6.319 11.096 3.612 1.00 89.00 112 LEU A N 1
ATOM 858 C CA . LEU A 1 112 ? 6.194 9.943 4.506 1.00 89.00 112 LEU A CA 1
ATOM 859 C C . LEU A 1 112 ? 6.577 10.303 5.944 1.00 89.00 112 LEU A C 1
ATOM 861 O O . LEU A 1 112 ? 5.835 10.013 6.882 1.00 89.00 112 LEU A O 1
ATOM 865 N N . GLY A 1 113 ? 7.707 10.992 6.122 1.00 88.69 113 GLY A N 1
ATOM 866 C CA . GLY A 1 113 ? 8.169 11.436 7.437 1.00 88.69 113 GLY A CA 1
ATOM 867 C C . GLY A 1 113 ? 7.210 12.431 8.100 1.00 88.69 113 GLY A C 1
ATOM 868 O O . GLY A 1 113 ? 6.918 12.313 9.292 1.00 88.69 113 GLY A O 1
ATOM 869 N N . GLY A 1 114 ? 6.670 13.380 7.333 1.00 85.38 114 GLY A N 1
ATOM 870 C CA . GLY A 1 114 ? 5.648 14.316 7.802 1.00 85.38 114 GLY A CA 1
ATOM 871 C C . GLY A 1 114 ? 4.347 13.604 8.175 1.00 85.38 114 GLY A C 1
ATOM 872 O O . GLY A 1 114 ? 3.798 13.856 9.246 1.00 85.38 114 GLY A O 1
ATOM 873 N N . GLY A 1 115 ? 3.908 12.647 7.352 1.00 83.31 115 GLY A N 1
ATOM 874 C CA . GLY A 1 115 ? 2.773 11.779 7.658 1.00 83.31 115 GLY A CA 1
ATOM 875 C C . GLY A 1 115 ? 2.970 11.056 8.988 1.00 83.31 115 GLY A C 1
ATOM 876 O O . GLY A 1 115 ? 2.162 11.227 9.899 1.00 83.31 115 GLY A O 1
ATOM 877 N N . ARG A 1 116 ? 4.092 10.345 9.153 1.00 86.81 116 ARG A N 1
ATOM 878 C CA . ARG A 1 116 ? 4.416 9.594 10.374 1.00 86.81 116 ARG A CA 1
ATOM 879 C C . ARG A 1 116 ? 4.478 10.483 11.618 1.00 86.81 116 ARG A C 1
ATOM 881 O O . ARG A 1 116 ? 3.858 10.148 12.625 1.00 86.81 116 ARG A O 1
ATOM 888 N N . THR A 1 117 ? 5.172 11.620 11.562 1.00 87.88 117 THR A N 1
ATOM 889 C CA . THR A 1 117 ? 5.289 12.528 12.722 1.00 87.88 117 THR A CA 1
ATOM 890 C C . THR A 1 117 ? 3.976 13.221 13.078 1.00 87.88 117 THR A C 1
ATOM 892 O O . THR A 1 117 ? 3.761 13.545 14.245 1.00 87.88 117 THR A O 1
ATOM 895 N N . SER A 1 118 ? 3.068 13.404 12.112 1.00 79.44 118 SER A N 1
ATOM 896 C CA . SER A 1 118 ? 1.741 13.972 12.378 1.00 79.44 118 SER A CA 1
ATOM 897 C C . SER A 1 118 ? 0.827 13.040 13.178 1.00 79.44 118 SER A C 1
ATOM 899 O O . SER A 1 118 ? -0.070 13.517 13.874 1.00 79.44 118 SER A O 1
ATOM 901 N N . VAL A 1 119 ? 1.066 11.725 13.108 1.00 73.50 119 VAL A N 1
ATOM 902 C CA . VAL A 1 119 ? 0.221 10.711 13.751 1.00 73.50 119 VAL A CA 1
ATOM 903 C C . VAL A 1 119 ? 0.878 10.068 14.967 1.00 73.50 119 VAL A C 1
ATOM 905 O O . VAL A 1 119 ? 0.185 9.776 15.940 1.00 73.50 119 VAL A O 1
ATOM 908 N N . VAL A 1 120 ? 2.202 9.879 14.949 1.00 78.88 120 VAL A N 1
ATOM 909 C CA . VAL A 1 120 ? 2.958 9.166 15.989 1.00 78.88 120 VAL A CA 1
ATOM 910 C C . VAL A 1 120 ? 3.775 10.154 16.824 1.00 78.88 120 VAL A C 1
ATOM 912 O O . VAL A 1 120 ? 4.815 10.642 16.372 1.00 78.88 120 VAL A O 1
ATOM 915 N N . PRO A 1 121 ? 3.359 10.441 18.069 1.00 76.38 121 PRO A N 1
ATOM 916 C CA . PRO A 1 121 ? 4.094 11.348 18.939 1.00 76.38 121 PRO A CA 1
ATOM 917 C C . PRO A 1 121 ? 5.499 10.844 19.243 1.00 76.38 121 PRO A C 1
ATOM 919 O O . PRO A 1 121 ? 5.691 9.684 19.607 1.00 76.38 121 PRO A O 1
ATOM 922 N N . GLY A 1 122 ? 6.473 11.749 19.170 1.00 83.81 122 GLY A N 1
ATOM 923 C CA . GLY A 1 122 ? 7.875 11.424 19.426 1.00 83.81 122 GLY A CA 1
ATOM 924 C C . GLY A 1 122 ? 8.537 10.615 18.311 1.00 83.81 122 GLY A C 1
ATOM 925 O O . GLY A 1 122 ? 9.675 10.192 18.492 1.00 83.81 122 GLY A O 1
ATOM 926 N N . SER A 1 123 ? 7.852 10.413 17.180 1.00 87.06 123 SER A N 1
ATOM 927 C CA . SER A 1 123 ? 8.462 9.792 16.014 1.00 87.06 123 SER A CA 1
ATOM 928 C C . SER A 1 123 ? 9.567 10.671 15.426 1.00 87.06 123 SER A C 1
ATOM 930 O O . SER A 1 123 ? 9.440 11.894 15.359 1.00 87.06 123 SER A O 1
ATOM 932 N N . GLN A 1 124 ? 10.627 10.030 14.942 1.00 87.50 124 GLN A N 1
ATOM 933 C CA . GLN A 1 124 ? 11.699 10.613 14.134 1.00 87.50 124 GLN A CA 1
ATOM 934 C C . GLN A 1 124 ? 11.365 10.571 12.631 1.00 87.50 124 GLN A C 1
ATOM 936 O O . GLN A 1 124 ? 12.244 10.646 11.771 1.00 87.50 124 GLN A O 1
ATOM 941 N N . GLY A 1 125 ? 10.078 10.449 12.299 1.00 89.69 125 GLY A N 1
ATOM 942 C CA . GLY A 1 125 ? 9.585 10.358 10.937 1.00 89.69 125 GLY A CA 1
ATOM 943 C C . GLY A 1 125 ? 9.908 9.009 10.323 1.00 89.69 125 GLY A C 1
ATOM 944 O O . GLY A 1 125 ? 9.677 7.963 10.926 1.00 89.69 125 GLY A O 1
ATOM 945 N N . ILE A 1 126 ? 10.427 9.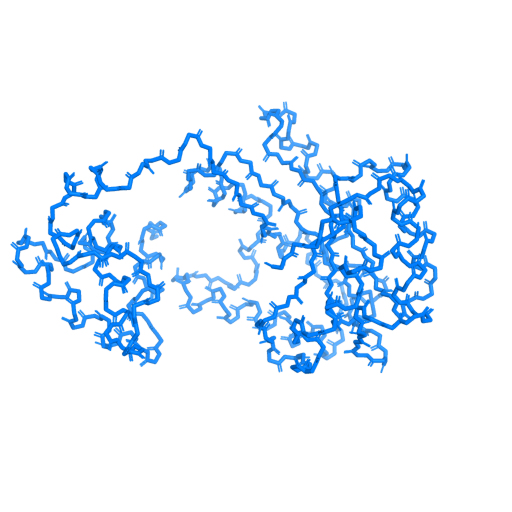034 9.100 1.00 89.75 126 ILE A N 1
ATOM 946 C CA . ILE A 1 126 ? 10.588 7.817 8.310 1.00 89.75 126 ILE A CA 1
ATOM 947 C C . ILE A 1 126 ? 11.570 6.822 8.931 1.00 89.75 126 ILE A C 1
ATOM 949 O O . ILE A 1 126 ? 11.390 5.627 8.762 1.00 89.75 126 ILE A O 1
ATOM 953 N N . ILE A 1 127 ? 12.553 7.293 9.705 1.00 90.12 127 ILE A N 1
ATOM 954 C CA . ILE A 1 127 ? 13.588 6.455 10.335 1.00 90.12 127 ILE A CA 1
ATOM 955 C C . ILE A 1 127 ? 12.979 5.394 11.262 1.00 90.12 127 ILE A C 1
ATOM 957 O O . ILE A 1 127 ? 13.546 4.315 11.417 1.00 90.12 127 ILE A O 1
ATOM 961 N N . ASP A 1 128 ? 11.799 5.657 11.823 1.00 88.19 128 ASP A N 1
ATOM 962 C CA . ASP A 1 128 ? 11.117 4.695 12.685 1.00 88.19 128 ASP A CA 1
ATOM 963 C C . ASP A 1 128 ? 10.368 3.617 11.894 1.00 88.19 128 ASP A C 1
ATOM 965 O O . ASP A 1 128 ? 9.931 2.638 12.482 1.00 88.19 128 ASP A O 1
ATOM 969 N N . MET A 1 129 ? 10.178 3.766 10.582 1.00 91.62 129 MET A N 1
ATOM 970 C CA . MET A 1 129 ? 9.340 2.890 9.751 1.00 91.62 129 MET A CA 1
ATOM 971 C C . MET A 1 129 ? 10.122 1.680 9.214 1.00 91.62 129 MET A C 1
ATOM 973 O O . MET A 1 129 ? 10.109 1.376 8.019 1.00 91.62 129 MET A O 1
ATOM 977 N N . THR A 1 130 ? 10.850 1.027 10.119 1.00 92.88 130 THR A N 1
ATOM 978 C CA . THR A 1 130 ? 11.739 -0.111 9.849 1.00 92.88 130 THR A CA 1
ATOM 979 C C . THR A 1 130 ? 10.980 -1.432 9.733 1.00 92.88 130 THR A C 1
ATOM 981 O O . THR A 1 130 ? 9.813 -1.516 10.117 1.00 92.88 130 THR A O 1
ATOM 984 N N . LYS A 1 131 ? 11.664 -2.496 9.286 1.00 93.44 131 LYS A N 1
ATOM 985 C CA . LYS A 1 131 ? 11.159 -3.878 9.362 1.00 93.44 131 LYS A CA 1
ATOM 986 C C . LYS A 1 131 ? 10.676 -4.241 10.771 1.00 93.44 131 LYS A C 1
ATOM 988 O O . LYS A 1 131 ? 9.588 -4.783 10.915 1.00 93.44 131 LYS A O 1
ATOM 993 N N . ASP A 1 132 ? 11.458 -3.928 11.802 1.00 92.31 132 ASP A N 1
ATOM 994 C CA . ASP A 1 132 ? 11.138 -4.318 13.180 1.00 92.31 132 ASP A CA 1
ATOM 995 C C . ASP A 1 132 ? 9.898 -3.583 13.693 1.00 92.31 132 ASP A C 1
ATOM 997 O O . ASP A 1 132 ? 9.013 -4.192 14.295 1.00 92.31 132 ASP A O 1
ATOM 1001 N N . THR A 1 133 ? 9.793 -2.286 13.396 1.00 91.75 133 THR A N 1
ATOM 1002 C CA . THR A 1 133 ? 8.587 -1.511 13.703 1.00 91.75 133 THR A CA 1
ATOM 1003 C C . THR A 1 133 ? 7.383 -2.054 12.952 1.00 91.75 133 THR A C 1
ATOM 1005 O O . THR A 1 133 ? 6.324 -2.208 13.548 1.00 91.75 133 THR A O 1
ATOM 1008 N N . TRP A 1 134 ? 7.541 -2.384 11.670 1.00 94.31 134 TRP A N 1
ATOM 1009 C CA . TRP A 1 134 ? 6.473 -2.959 10.860 1.00 94.31 134 TRP A CA 1
ATOM 1010 C C . TRP A 1 134 ? 5.997 -4.303 11.425 1.00 94.31 134 TRP A C 1
ATOM 1012 O O . TRP A 1 134 ? 4.798 -4.484 11.608 1.00 94.31 134 TRP A O 1
ATOM 1022 N N . VAL A 1 135 ? 6.907 -5.208 11.812 1.00 93.69 135 VAL A N 1
ATOM 1023 C CA . VAL A 1 135 ? 6.541 -6.479 12.465 1.00 93.69 135 VAL A CA 1
ATOM 1024 C C . VAL A 1 135 ? 5.766 -6.223 13.759 1.00 93.69 135 VAL A C 1
ATOM 1026 O O . VAL A 1 135 ? 4.747 -6.870 13.997 1.00 93.69 135 VAL A O 1
ATOM 1029 N N . GLN A 1 136 ? 6.218 -5.279 14.592 1.00 91.56 136 GLN A N 1
ATOM 1030 C CA . GLN A 1 136 ? 5.507 -4.912 15.819 1.00 91.56 136 GLN A CA 1
ATOM 1031 C C . GLN A 1 136 ? 4.109 -4.364 15.522 1.00 91.56 136 GLN A C 1
ATOM 1033 O O . GLN A 1 136 ? 3.134 -4.827 16.110 1.00 91.56 136 GLN A O 1
ATOM 1038 N N . GLU A 1 137 ? 4.000 -3.401 14.611 1.00 89.38 137 GLU A N 1
ATOM 1039 C CA . GLU A 1 137 ? 2.743 -2.727 14.284 1.00 89.38 137 GLU A CA 1
ATOM 1040 C C . GLU A 1 137 ? 1.728 -3.679 13.648 1.00 89.38 137 GLU A C 1
ATOM 1042 O O . GLU A 1 137 ? 0.576 -3.699 14.076 1.00 89.38 137 GLU A O 1
ATOM 1047 N N . VAL A 1 138 ? 2.159 -4.516 12.704 1.00 91.69 138 VAL A N 1
ATOM 1048 C CA . VAL A 1 138 ? 1.275 -5.452 12.005 1.00 91.69 138 VAL A CA 1
ATOM 1049 C C . VAL A 1 138 ? 0.926 -6.653 12.881 1.00 91.69 138 VAL A C 1
ATOM 1051 O O . VAL A 1 138 ? -0.247 -6.982 13.002 1.00 91.69 138 VAL A O 1
ATOM 1054 N N . PHE A 1 139 ? 1.889 -7.311 13.530 1.00 90.88 139 PHE A N 1
ATOM 1055 C CA . PHE A 1 139 ? 1.630 -8.622 14.147 1.00 90.88 139 PHE A CA 1
ATOM 1056 C C . PHE A 1 139 ? 1.481 -8.621 15.667 1.00 90.88 139 PHE A C 1
ATOM 1058 O O . PHE A 1 139 ? 0.937 -9.578 16.214 1.00 90.88 139 PHE A O 1
ATOM 1065 N N . PHE A 1 140 ? 1.955 -7.588 16.366 1.00 88.44 140 PHE A N 1
ATOM 1066 C CA . PHE A 1 140 ? 1.882 -7.532 17.834 1.00 88.44 140 PHE A CA 1
ATOM 1067 C C . PHE A 1 140 ? 0.916 -6.470 18.351 1.00 88.44 140 PHE A C 1
ATOM 1069 O O . PHE A 1 140 ? 0.462 -6.547 19.493 1.00 88.44 140 PHE A O 1
ATOM 1076 N N . LEU A 1 141 ? 0.629 -5.461 17.534 1.00 85.25 141 LEU A N 1
ATOM 1077 C CA . LEU A 1 141 ? -0.160 -4.296 17.923 1.00 85.25 141 LEU A CA 1
ATOM 1078 C C . LEU A 1 141 ? -1.456 -4.166 17.127 1.00 85.25 141 LEU A C 1
ATOM 1080 O O . LEU A 1 141 ? -2.231 -3.244 17.382 1.00 85.25 141 LEU A O 1
ATOM 1084 N N . SER A 1 142 ? -1.697 -5.093 16.205 1.00 85.06 142 SER A N 1
ATOM 1085 C CA . SER A 1 142 ? -2.939 -5.209 15.461 1.00 85.06 142 SER A CA 1
ATOM 1086 C C . SER A 1 142 ? -3.428 -6.657 15.468 1.00 85.06 142 SER A C 1
ATOM 1088 O O . SER A 1 142 ? -2.688 -7.578 15.814 1.00 85.06 142 SER A O 1
ATOM 1090 N N . GLU A 1 143 ? -4.690 -6.845 15.100 1.00 86.00 143 GLU A N 1
ATOM 1091 C CA . GLU A 1 143 ? -5.321 -8.160 14.971 1.00 86.00 143 GLU A CA 1
ATOM 1092 C C . GLU A 1 143 ? -5.064 -8.788 13.581 1.00 86.00 143 GLU A C 1
ATOM 1094 O O . GLU A 1 143 ? -5.673 -9.796 13.249 1.00 86.00 143 GLU A O 1
ATOM 1099 N N . THR A 1 144 ? -4.172 -8.210 12.761 1.00 91.62 144 THR A N 1
ATOM 1100 C CA . THR A 1 144 ? -3.879 -8.682 11.401 1.00 91.62 144 THR A CA 1
ATOM 1101 C C . THR A 1 144 ? -3.379 -10.124 11.389 1.00 91.62 144 THR A C 1
ATOM 1103 O O . THR A 1 144 ? -2.346 -10.463 11.978 1.00 91.62 144 THR A O 1
ATOM 1106 N N . ASP A 1 145 ? -4.087 -10.969 10.643 1.00 94.25 145 ASP A N 1
ATOM 1107 C CA . ASP A 1 145 ? -3.741 -12.368 10.442 1.00 94.25 145 ASP A CA 1
ATOM 1108 C C . ASP A 1 145 ? -2.753 -12.557 9.307 1.00 94.25 145 ASP A C 1
ATOM 1110 O O . ASP A 1 145 ? -1.781 -13.294 9.442 1.00 94.25 145 ASP A O 1
ATOM 1114 N N . VAL A 1 146 ? -2.991 -11.897 8.181 1.00 96.44 146 VAL A N 1
ATOM 1115 C CA . VAL A 1 146 ? -2.122 -11.964 7.008 1.00 96.44 146 VAL A CA 1
ATOM 1116 C C . VAL A 1 146 ? -1.931 -10.562 6.479 1.00 96.44 146 VAL A C 1
ATOM 1118 O O . VAL A 1 146 ? -2.840 -9.740 6.536 1.00 96.44 146 VAL A O 1
ATOM 1121 N N . THR A 1 147 ? -0.756 -10.284 5.932 1.00 97.19 147 THR A N 1
ATOM 1122 C CA . THR A 1 147 ? -0.522 -9.035 5.221 1.00 97.19 147 THR A CA 1
ATOM 1123 C C . THR A 1 147 ? 0.093 -9.259 3.853 1.00 97.19 147 THR A C 1
ATOM 1125 O O . THR A 1 147 ? 0.926 -10.149 3.677 1.00 97.19 147 THR A O 1
ATOM 1128 N N . PHE A 1 148 ? -0.287 -8.421 2.894 1.00 96.94 148 PHE A N 1
ATOM 1129 C CA . PHE A 1 148 ? 0.510 -8.196 1.702 1.00 96.94 148 PHE A CA 1
ATOM 1130 C C . PHE A 1 148 ? 1.595 -7.162 2.007 1.00 96.94 148 PHE A C 1
ATOM 1132 O O . PHE A 1 148 ? 1.303 -5.998 2.280 1.00 96.94 148 PHE A O 1
ATOM 1139 N N . LEU A 1 149 ? 2.857 -7.580 1.924 1.00 96.75 149 LEU A N 1
ATOM 1140 C CA . LEU A 1 149 ? 3.996 -6.677 1.954 1.00 96.75 149 LEU A CA 1
ATOM 1141 C C . LEU A 1 149 ? 4.198 -6.089 0.555 1.00 96.75 149 LEU A C 1
ATOM 1143 O O . LEU A 1 149 ? 4.534 -6.791 -0.407 1.00 96.75 149 LEU A O 1
ATOM 1147 N N . ASN A 1 150 ? 3.950 -4.787 0.451 1.00 95.12 150 ASN A N 1
ATOM 1148 C CA . ASN A 1 150 ? 3.972 -4.056 -0.805 1.00 95.12 150 ASN A CA 1
ATOM 1149 C C . ASN A 1 150 ? 5.384 -3.557 -1.111 1.00 95.12 150 ASN A C 1
ATOM 1151 O O . ASN A 1 150 ? 6.078 -3.021 -0.246 1.00 95.12 150 ASN A O 1
ATOM 1155 N N . THR A 1 151 ? 5.789 -3.710 -2.368 1.00 93.75 151 THR A N 1
ATOM 1156 C CA . THR A 1 151 ? 7.019 -3.126 -2.907 1.00 93.75 151 THR A CA 1
ATOM 1157 C C . THR A 1 151 ? 6.757 -1.731 -3.453 1.00 93.75 151 THR A C 1
ATOM 1159 O O . THR A 1 151 ? 5.639 -1.399 -3.839 1.00 93.75 151 THR A O 1
ATOM 1162 N N . LEU A 1 152 ? 7.804 -0.912 -3.499 1.00 91.50 152 LEU A N 1
ATOM 1163 C CA . LEU A 1 152 ? 7.780 0.425 -4.084 1.00 91.50 152 LEU A CA 1
ATOM 1164 C C . LEU A 1 152 ? 8.992 0.561 -5.000 1.00 91.50 152 LEU A C 1
ATOM 1166 O O . LEU A 1 152 ? 10.124 0.736 -4.534 1.00 91.50 152 LEU A O 1
ATOM 1170 N N . ALA A 1 153 ? 8.760 0.493 -6.308 1.00 88.19 153 ALA A N 1
ATOM 1171 C CA . ALA A 1 153 ? 9.733 1.000 -7.258 1.00 88.19 153 ALA A CA 1
ATOM 1172 C C . ALA A 1 153 ? 9.766 2.524 -7.147 1.00 88.19 153 ALA A C 1
ATOM 1174 O O . ALA A 1 153 ? 8.797 3.109 -6.691 1.00 88.19 153 ALA A O 1
ATOM 1175 N N . PHE A 1 154 ? 10.898 3.120 -7.504 1.00 89.88 154 PHE A N 1
ATOM 1176 C CA . PHE A 1 154 ? 11.106 4.541 -7.819 1.00 89.88 154 PHE A CA 1
ATOM 1177 C C . PHE A 1 154 ? 12.574 4.674 -8.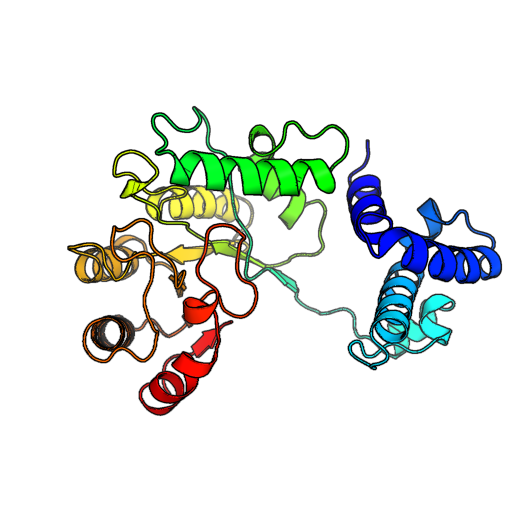223 1.00 89.88 154 PHE A C 1
ATOM 1179 O O . PHE A 1 154 ? 13.342 5.418 -7.612 1.00 89.88 154 PHE A O 1
ATOM 1186 N N . GLY A 1 155 ? 12.995 3.853 -9.193 1.00 88.75 155 GLY A N 1
ATOM 1187 C CA . GLY A 1 155 ? 14.414 3.643 -9.475 1.00 88.75 155 GLY A CA 1
ATOM 1188 C C . GLY A 1 155 ? 15.149 4.959 -9.711 1.00 88.75 155 GLY A C 1
ATOM 1189 O O . GLY A 1 155 ? 16.168 5.233 -9.081 1.00 88.75 155 GLY A O 1
ATOM 1190 N N . GLU A 1 156 ? 14.589 5.812 -10.565 1.00 90.62 156 GLU A N 1
ATOM 1191 C CA . GLU A 1 156 ? 15.181 7.105 -10.925 1.00 90.62 156 GLU A CA 1
ATOM 1192 C C . GLU A 1 156 ? 15.258 8.088 -9.746 1.00 90.62 156 GLU A C 1
ATOM 1194 O O . GLU A 1 156 ? 16.214 8.858 -9.652 1.00 90.62 156 GLU A O 1
ATOM 1199 N N . TYR A 1 157 ? 14.325 8.027 -8.790 1.00 91.38 157 TYR A N 1
ATOM 1200 C CA . TYR A 1 157 ? 14.376 8.886 -7.603 1.00 91.38 157 TYR A CA 1
ATOM 1201 C C . TYR A 1 157 ? 15.474 8.476 -6.620 1.00 91.38 157 TYR A C 1
ATOM 1203 O O . TYR A 1 157 ? 15.911 9.319 -5.837 1.00 91.38 157 TYR A O 1
ATOM 1211 N N . PHE A 1 158 ? 15.936 7.221 -6.655 1.00 91.69 158 PHE A N 1
ATOM 1212 C CA . PHE A 1 158 ? 16.871 6.653 -5.676 1.00 91.69 158 PHE A CA 1
ATOM 1213 C C . PHE A 1 158 ? 18.117 6.027 -6.326 1.00 91.69 158 PHE A C 1
ATOM 1215 O O . PHE A 1 158 ? 18.563 4.940 -5.950 1.00 91.69 158 PHE A O 1
ATOM 1222 N N . GLY A 1 159 ? 18.705 6.720 -7.309 1.00 87.75 159 GLY A N 1
ATOM 1223 C CA . GLY A 1 159 ? 20.011 6.352 -7.880 1.00 87.75 159 GLY A CA 1
ATOM 1224 C C . GLY A 1 159 ? 19.984 5.070 -8.723 1.00 87.75 159 GLY A C 1
ATOM 1225 O O . GLY A 1 159 ? 20.937 4.294 -8.730 1.00 87.75 159 GLY A O 1
ATOM 1226 N N . GLY A 1 160 ? 18.861 4.798 -9.389 1.00 87.38 160 GLY A N 1
ATOM 1227 C CA . GLY A 1 160 ? 18.631 3.616 -10.226 1.00 87.38 160 GLY A CA 1
ATOM 1228 C C . GLY A 1 160 ? 18.144 2.376 -9.468 1.00 87.38 160 GLY A C 1
ATOM 1229 O O . GLY A 1 160 ? 17.792 1.374 -10.101 1.00 87.38 160 GLY A O 1
ATOM 1230 N N . LYS A 1 161 ? 18.091 2.431 -8.131 1.00 88.19 161 LYS A N 1
ATOM 1231 C CA . LYS A 1 161 ? 17.614 1.339 -7.276 1.00 88.19 161 LYS A CA 1
ATOM 1232 C C . LYS A 1 161 ? 16.195 1.599 -6.808 1.00 88.19 161 LYS A C 1
ATOM 1234 O O . LYS A 1 161 ? 15.845 2.719 -6.460 1.00 88.19 161 LYS A O 1
ATOM 1239 N N . ASP A 1 162 ? 15.398 0.543 -6.744 1.00 90.81 162 ASP A N 1
ATOM 1240 C CA . ASP A 1 162 ? 14.051 0.644 -6.201 1.00 90.81 162 ASP A CA 1
ATOM 1241 C C . ASP A 1 162 ? 14.073 1.074 -4.725 1.00 90.81 162 ASP A C 1
ATOM 1243 O O . ASP A 1 162 ? 15.027 0.819 -3.969 1.00 90.81 162 ASP A O 1
ATOM 1247 N N . TYR A 1 163 ? 12.998 1.743 -4.317 1.00 91.31 163 TYR A N 1
ATOM 1248 C CA . TYR A 1 163 ? 12.874 2.274 -2.971 1.00 91.31 163 TYR A CA 1
ATOM 1249 C C . TYR A 1 163 ? 12.774 1.153 -1.935 1.00 91.31 163 TYR A C 1
ATOM 1251 O O . TYR A 1 163 ? 13.628 1.061 -1.054 1.00 91.31 163 TYR A O 1
ATOM 1259 N N . PHE A 1 164 ? 11.777 0.281 -2.090 1.00 92.94 164 PHE A N 1
ATOM 1260 C CA . PHE A 1 164 ? 11.662 -0.992 -1.385 1.00 92.94 164 PHE A CA 1
ATOM 1261 C C . PHE A 1 164 ? 11.499 -2.081 -2.445 1.00 92.94 164 PHE A C 1
ATOM 1263 O O . PHE A 1 164 ? 10.423 -2.251 -3.025 1.00 92.94 164 PHE A O 1
ATOM 1270 N N . GLY A 1 165 ? 12.627 -2.712 -2.779 1.00 91.56 165 GLY A N 1
ATOM 1271 C CA . GLY A 1 165 ? 12.761 -3.580 -3.947 1.00 91.56 165 GLY A CA 1
ATOM 1272 C C . GLY A 1 165 ? 12.110 -4.948 -3.765 1.00 91.56 165 GLY A C 1
ATOM 1273 O O . GLY A 1 165 ? 11.856 -5.400 -2.649 1.00 91.56 165 GLY A O 1
ATOM 1274 N N . THR A 1 166 ? 11.873 -5.631 -4.884 1.00 93.62 166 THR A N 1
ATOM 1275 C CA . THR A 1 166 ? 11.175 -6.922 -4.880 1.00 93.62 166 THR A CA 1
ATOM 1276 C C . THR A 1 166 ? 11.982 -8.025 -4.196 1.00 93.62 166 THR A C 1
ATOM 1278 O O . THR A 1 166 ? 11.416 -8.768 -3.398 1.00 93.62 166 THR A O 1
ATOM 1281 N N . GLU A 1 167 ? 13.300 -8.102 -4.409 1.00 93.44 167 GLU A N 1
ATOM 1282 C CA . GLU A 1 167 ? 14.140 -9.060 -3.678 1.00 93.44 167 GLU A CA 1
ATOM 1283 C C . GLU A 1 167 ? 14.150 -8.783 -2.170 1.00 93.44 167 GLU A C 1
ATOM 1285 O O . GLU A 1 167 ? 14.028 -9.707 -1.372 1.00 93.44 167 GLU A O 1
ATOM 1290 N N . GLU A 1 168 ? 14.243 -7.511 -1.771 1.00 93.12 168 GLU A N 1
ATOM 1291 C CA . GLU A 1 168 ? 14.221 -7.107 -0.358 1.00 93.12 168 GLU A CA 1
ATOM 1292 C C . GLU A 1 168 ? 12.904 -7.527 0.318 1.00 93.12 168 GLU A C 1
ATOM 1294 O O . GLU A 1 168 ? 12.919 -8.097 1.410 1.00 93.12 168 GLU A O 1
ATOM 1299 N N . CYS A 1 169 ? 11.771 -7.331 -0.362 1.00 95.25 169 CYS A N 1
ATOM 1300 C CA . CYS A 1 169 ? 10.456 -7.784 0.093 1.00 95.25 169 CYS A CA 1
ATOM 1301 C C . CYS A 1 169 ? 10.399 -9.305 0.305 1.00 95.25 169 CYS A C 1
ATOM 1303 O O . CYS A 1 169 ? 9.908 -9.770 1.336 1.00 95.25 169 CYS A O 1
ATOM 1305 N N . VAL A 1 170 ? 10.942 -10.086 -0.634 1.00 95.81 170 VAL A N 1
ATOM 1306 C CA . VAL A 1 170 ? 10.985 -11.552 -0.535 1.00 95.81 170 VAL A CA 1
ATOM 1307 C C . VAL A 1 170 ? 11.826 -12.010 0.648 1.00 95.81 170 VAL A C 1
ATOM 1309 O O . VAL A 1 170 ? 11.406 -12.905 1.378 1.00 95.81 170 VAL A O 1
ATOM 1312 N N . GLU A 1 171 ? 12.989 -11.401 0.868 1.00 95.50 171 GLU A N 1
ATOM 1313 C CA . GLU A 1 171 ? 13.853 -11.768 1.991 1.00 95.50 171 GLU A CA 1
ATOM 1314 C C . GLU A 1 171 ? 13.195 -11.455 3.341 1.00 95.50 171 GLU A C 1
ATOM 1316 O O . GLU A 1 171 ? 13.187 -12.310 4.228 1.00 95.50 171 GLU A O 1
ATOM 1321 N N . VAL A 1 172 ? 12.539 -10.295 3.475 1.00 95.31 172 VAL A N 1
ATOM 1322 C CA . VAL A 1 172 ? 11.751 -9.969 4.675 1.00 95.31 172 VAL A CA 1
ATOM 1323 C C . VAL A 1 172 ? 10.619 -10.978 4.882 1.00 95.31 172 VAL A C 1
ATOM 1325 O O . VAL A 1 172 ? 10.441 -11.493 5.988 1.00 95.31 172 VAL A O 1
ATOM 1328 N N . ALA A 1 173 ? 9.862 -11.293 3.830 1.00 96.25 173 ALA A N 1
ATOM 1329 C CA . ALA A 1 173 ? 8.757 -12.238 3.925 1.00 96.25 173 ALA A CA 1
ATOM 1330 C C . ALA A 1 173 ? 9.236 -13.642 4.312 1.00 96.25 173 ALA A C 1
ATOM 1332 O O . ALA A 1 173 ? 8.609 -14.281 5.155 1.00 96.25 173 ALA A O 1
ATOM 1333 N N . LYS A 1 174 ? 10.361 -14.116 3.759 1.00 96.31 174 LYS A N 1
ATOM 1334 C CA . LYS A 1 174 ? 10.985 -15.391 4.146 1.00 96.31 174 LYS A CA 1
ATOM 1335 C C . LYS A 1 174 ? 11.382 -15.397 5.618 1.00 96.31 174 LYS A C 1
ATOM 1337 O O . LYS A 1 174 ? 11.075 -16.359 6.315 1.00 96.31 174 LYS A O 1
ATOM 1342 N N . GLU A 1 175 ? 12.035 -14.339 6.095 1.00 95.56 175 GLU A N 1
ATOM 1343 C CA . GLU A 1 175 ? 12.479 -14.233 7.488 1.00 95.56 175 GLU A CA 1
ATOM 1344 C C . GLU A 1 175 ? 11.300 -14.297 8.470 1.00 95.56 175 GLU A C 1
ATOM 1346 O O . GLU A 1 175 ? 11.344 -15.031 9.461 1.00 95.56 175 GLU A O 1
ATOM 1351 N N . VAL A 1 176 ? 10.224 -13.562 8.180 1.00 94.94 176 VAL A N 1
ATOM 1352 C CA . VAL A 1 176 ? 9.031 -13.525 9.035 1.00 94.94 176 VAL A CA 1
ATOM 1353 C C . VAL A 1 176 ? 8.253 -14.834 8.940 1.00 94.94 176 VAL A C 1
ATOM 1355 O O . VAL A 1 176 ? 7.906 -15.411 9.971 1.00 94.94 176 VAL A O 1
ATOM 1358 N N . ASN A 1 177 ? 8.033 -15.358 7.731 1.00 96.25 177 ASN A N 1
ATOM 1359 C CA . ASN A 1 177 ? 7.298 -16.608 7.531 1.00 96.25 177 ASN A CA 1
ATOM 1360 C C . ASN A 1 177 ? 8.049 -17.842 8.053 1.00 96.25 177 ASN A C 1
ATOM 1362 O O . ASN A 1 177 ? 7.410 -18.841 8.369 1.00 96.25 177 ASN A O 1
ATOM 1366 N N . ALA A 1 178 ? 9.378 -17.795 8.186 1.00 96.25 178 ALA A N 1
ATOM 1367 C CA . ALA A 1 178 ? 10.132 -18.864 8.840 1.00 96.25 178 ALA A CA 1
ATOM 1368 C C . ALA A 1 178 ? 9.741 -19.027 10.320 1.00 96.25 178 ALA A C 1
ATOM 1370 O O . ALA A 1 178 ? 9.800 -20.132 10.855 1.00 96.25 178 ALA A O 1
ATOM 1371 N N . GLN A 1 179 ? 9.328 -17.937 10.972 1.00 92.56 179 GLN A N 1
ATOM 1372 C CA . GLN A 1 179 ? 8.864 -17.939 12.362 1.00 92.56 179 GLN A CA 1
ATOM 1373 C C . GLN A 1 179 ? 7.340 -18.058 12.456 1.00 92.56 179 GLN A C 1
ATOM 1375 O O . GLN A 1 179 ? 6.829 -18.735 13.347 1.00 92.56 179 GLN A O 1
ATOM 1380 N N . TYR A 1 180 ? 6.619 -17.440 11.518 1.00 90.44 180 TYR A N 1
ATOM 1381 C CA . TYR A 1 180 ? 5.161 -17.408 11.480 1.00 90.44 180 TYR A CA 1
ATOM 1382 C C . TYR A 1 180 ? 4.648 -17.755 10.072 1.00 90.44 180 TYR A C 1
ATOM 1384 O O . TYR A 1 180 ? 4.350 -16.857 9.281 1.00 90.44 180 TYR A O 1
ATOM 1392 N N . PRO A 1 181 ? 4.566 -19.053 9.723 1.00 94.00 181 PRO A N 1
ATOM 1393 C CA . PRO A 1 181 ? 4.260 -19.487 8.363 1.00 94.00 181 PRO A CA 1
ATOM 1394 C C . PRO A 1 181 ? 2.945 -18.924 7.818 1.00 94.00 181 PRO A C 1
ATOM 1396 O O . PRO A 1 181 ? 1.901 -19.019 8.461 1.00 94.00 181 PRO A O 1
ATOM 1399 N N . GLY A 1 182 ? 2.999 -18.379 6.600 1.00 92.69 182 GLY A N 1
ATOM 1400 C CA . GLY A 1 182 ? 1.825 -17.918 5.853 1.00 92.69 182 GLY A CA 1
ATOM 1401 C C . GLY A 1 182 ? 1.265 -16.558 6.276 1.00 92.69 182 GLY A C 1
ATOM 1402 O O . GLY A 1 182 ? 0.205 -16.183 5.787 1.00 92.69 182 GLY A O 1
ATOM 1403 N N . ARG A 1 183 ? 1.949 -15.814 7.154 1.00 95.12 183 ARG A N 1
ATOM 1404 C CA . ARG A 1 183 ? 1.488 -14.497 7.633 1.00 95.12 183 ARG A CA 1
ATOM 1405 C C . ARG A 1 183 ? 1.830 -13.352 6.675 1.00 95.12 183 ARG A C 1
ATOM 1407 O O . ARG A 1 183 ? 1.180 -12.313 6.724 1.00 95.12 183 ARG A O 1
ATOM 1414 N N . VAL A 1 184 ? 2.836 -13.518 5.814 1.00 97.50 184 VAL A N 1
ATOM 1415 C CA . VAL A 1 184 ? 3.275 -12.487 4.858 1.00 97.50 184 VAL A CA 1
ATOM 1416 C C . VAL A 1 184 ? 3.168 -13.003 3.428 1.00 97.50 184 VAL A C 1
ATOM 1418 O O . VAL A 1 184 ? 3.840 -13.965 3.056 1.00 97.50 184 VAL A O 1
ATOM 1421 N N . LEU A 1 185 ? 2.351 -12.334 2.622 1.00 96.88 185 LEU A N 1
ATOM 1422 C CA . LEU A 1 185 ? 2.269 -12.483 1.172 1.00 96.88 185 LEU A CA 1
ATOM 1423 C C . LEU A 1 185 ? 3.011 -11.322 0.510 1.00 96.88 185 LEU A C 1
ATOM 1425 O O . LEU A 1 185 ? 3.105 -10.239 1.081 1.00 96.88 185 LEU A O 1
ATOM 1429 N N . THR A 1 186 ? 3.549 -11.521 -0.689 1.00 96.62 186 THR A N 1
ATOM 1430 C CA . THR A 1 186 ? 4.419 -10.524 -1.329 1.00 96.62 186 THR A CA 1
ATOM 1431 C C . THR A 1 186 ? 3.826 -10.012 -2.634 1.00 96.62 186 THR A C 1
ATOM 1433 O O . THR A 1 186 ? 3.349 -10.788 -3.465 1.00 96.62 186 THR A O 1
ATOM 1436 N N . LEU A 1 187 ? 3.888 -8.696 -2.842 1.00 96.69 187 LEU A N 1
ATOM 1437 C CA . LEU A 1 187 ? 3.505 -8.067 -4.106 1.00 96.69 187 LEU A CA 1
ATOM 1438 C C . LEU A 1 187 ? 4.733 -7.468 -4.785 1.00 96.69 187 LEU A C 1
ATOM 1440 O O . LEU A 1 187 ? 5.423 -6.637 -4.194 1.00 96.69 187 LEU A O 1
ATOM 1444 N N . GLY A 1 188 ? 5.019 -7.900 -6.014 1.00 95.19 188 GLY A N 1
ATOM 1445 C CA . GLY A 1 188 ? 6.101 -7.337 -6.830 1.00 95.19 188 GLY A CA 1
ATOM 1446 C C . GLY A 1 188 ? 5.674 -6.019 -7.450 1.00 95.19 188 GLY A C 1
ATOM 1447 O O . GLY A 1 188 ? 4.481 -5.748 -7.540 1.00 95.19 188 GLY A O 1
ATOM 1448 N N . THR A 1 189 ? 6.618 -5.200 -7.901 1.00 94.19 189 THR A N 1
ATOM 1449 C CA . THR A 1 189 ? 6.284 -3.915 -8.526 1.00 94.19 189 THR A CA 1
ATOM 1450 C C . THR A 1 189 ? 7.202 -3.593 -9.691 1.00 94.19 189 THR A C 1
ATOM 1452 O O . THR A 1 189 ? 8.408 -3.859 -9.669 1.00 94.19 189 THR A O 1
ATOM 1455 N N . ILE A 1 190 ? 6.605 -3.011 -10.724 1.00 94.69 190 ILE A N 1
ATOM 1456 C CA . ILE A 1 190 ? 7.282 -2.509 -11.913 1.00 94.69 190 ILE A CA 1
ATOM 1457 C C . ILE A 1 190 ? 6.890 -1.049 -12.134 1.00 94.69 190 ILE A C 1
ATOM 1459 O O . ILE A 1 190 ? 5.847 -0.594 -11.669 1.00 94.69 190 ILE A O 1
ATOM 1463 N N . GLU A 1 191 ? 7.713 -0.337 -12.896 1.00 93.94 191 GLU A N 1
ATOM 1464 C CA . GLU A 1 191 ? 7.399 0.991 -13.424 1.00 93.94 191 GLU A CA 1
ATOM 1465 C C . GLU A 1 191 ? 7.094 0.823 -14.917 1.00 93.94 191 GLU A C 1
ATOM 1467 O O . GLU A 1 191 ? 8.029 0.543 -15.667 1.00 93.94 191 GLU A O 1
ATOM 1472 N N . PRO A 1 192 ? 5.833 0.947 -15.376 1.00 95.12 192 PRO A N 1
ATOM 1473 C CA . PRO A 1 192 ? 5.480 0.683 -16.776 1.00 95.12 192 PRO A CA 1
ATOM 1474 C C . PRO A 1 192 ? 6.276 1.509 -17.789 1.00 95.12 192 PRO A C 1
ATOM 1476 O O . PRO A 1 192 ? 6.666 1.000 -18.832 1.00 95.12 192 PRO A O 1
ATOM 1479 N N . ASN A 1 193 ? 6.597 2.764 -17.467 1.00 94.94 193 ASN A N 1
ATOM 1480 C CA . ASN A 1 193 ? 7.412 3.611 -18.341 1.00 94.94 193 ASN A CA 1
ATOM 1481 C C . ASN A 1 193 ? 8.922 3.302 -18.297 1.00 94.94 193 ASN A C 1
ATOM 1483 O O . ASN A 1 193 ? 9.685 3.892 -19.061 1.00 94.94 193 ASN A O 1
ATOM 1487 N N . ARG A 1 194 ? 9.386 2.390 -17.431 1.00 92.94 194 ARG A N 1
ATOM 1488 C CA . ARG A 1 194 ? 10.798 1.994 -17.354 1.00 92.94 194 ARG A CA 1
ATOM 1489 C C . ARG A 1 194 ? 11.099 0.897 -18.369 1.00 92.94 194 ARG A C 1
ATOM 1491 O O . ARG A 1 194 ? 10.345 -0.065 -18.514 1.00 92.94 194 ARG A O 1
ATOM 1498 N N . GLU A 1 195 ? 12.236 1.007 -19.047 1.00 92.50 195 GLU A N 1
ATOM 1499 C CA . GLU A 1 195 ? 12.719 -0.046 -19.942 1.00 92.50 195 GLU A CA 1
ATOM 1500 C C . GLU A 1 195 ? 12.937 -1.364 -19.175 1.00 92.50 195 GLU A C 1
ATOM 1502 O O . GLU A 1 195 ? 13.388 -1.370 -18.025 1.00 92.50 195 GLU A O 1
ATOM 1507 N N . GLY A 1 196 ? 12.597 -2.489 -19.806 1.00 94.69 196 GLY A N 1
ATOM 1508 C CA . GLY A 1 196 ? 12.776 -3.816 -19.218 1.00 94.69 196 GLY A CA 1
ATOM 1509 C C . GLY A 1 196 ? 11.700 -4.231 -18.200 1.00 94.69 196 GLY A C 1
ATOM 1510 O O . GLY A 1 196 ? 11.895 -5.188 -17.451 1.00 94.69 196 GLY A O 1
ATOM 1511 N N . HIS A 1 197 ? 10.589 -3.494 -18.079 1.00 94.81 197 HIS A N 1
ATOM 1512 C CA . HIS A 1 197 ? 9.577 -3.764 -17.050 1.00 94.81 197 HIS A CA 1
ATOM 1513 C C . HIS A 1 197 ? 8.877 -5.126 -17.218 1.00 94.81 197 HIS A C 1
ATOM 1515 O O . HIS A 1 197 ? 8.532 -5.748 -16.213 1.00 94.81 197 HIS A O 1
ATOM 1521 N N . LEU A 1 198 ? 8.703 -5.626 -18.448 1.00 97.94 198 LEU A N 1
ATOM 1522 C CA . LEU A 1 198 ? 8.092 -6.940 -18.697 1.00 97.94 198 LEU A CA 1
ATOM 1523 C C . LEU A 1 198 ? 9.036 -8.092 -18.332 1.00 97.94 198 LEU A C 1
ATOM 1525 O O . LEU A 1 198 ? 8.598 -9.103 -17.786 1.00 97.94 198 LEU A O 1
ATOM 1529 N N . GLU A 1 199 ? 10.333 -7.930 -18.580 1.00 97.81 199 GLU A N 1
ATOM 1530 C CA . GLU A 1 199 ? 11.380 -8.874 -18.194 1.00 97.81 199 GLU A CA 1
ATOM 1531 C C . GLU A 1 199 ? 11.503 -8.943 -16.670 1.00 97.81 199 GLU A C 1
ATOM 1533 O O . GLU A 1 199 ? 11.622 -10.027 -16.099 1.00 97.81 199 GLU A O 1
ATOM 1538 N N . ARG A 1 200 ? 11.400 -7.793 -15.991 1.00 95.25 200 ARG A N 1
ATOM 1539 C CA . ARG A 1 200 ? 11.341 -7.736 -14.524 1.00 95.25 200 ARG A CA 1
ATOM 1540 C C . ARG A 1 200 ? 10.105 -8.444 -13.982 1.00 95.25 200 ARG A C 1
ATOM 1542 O O . ARG A 1 200 ? 10.229 -9.223 -13.043 1.00 95.25 200 ARG A O 1
ATOM 1549 N N . LEU A 1 201 ? 8.937 -8.215 -14.585 1.00 96.62 201 LEU A N 1
ATOM 1550 C CA . LEU A 1 201 ? 7.699 -8.904 -14.216 1.00 96.62 201 LEU A CA 1
ATOM 1551 C C . LEU A 1 201 ? 7.838 -10.429 -14.348 1.00 96.62 201 LEU A C 1
ATOM 1553 O O . LEU A 1 201 ? 7.440 -11.169 -13.449 1.00 96.62 201 LEU A O 1
ATOM 1557 N N . GLU A 1 202 ? 8.440 -10.896 -15.442 1.00 97.75 202 GLU A N 1
ATOM 1558 C CA . GLU A 1 202 ? 8.721 -12.314 -15.664 1.00 97.75 202 GLU A CA 1
ATOM 1559 C C . GLU A 1 202 ? 9.668 -12.893 -14.610 1.00 97.75 202 GLU A C 1
ATOM 1561 O O . GLU A 1 202 ? 9.369 -13.940 -14.036 1.00 97.75 202 GLU A O 1
ATOM 1566 N N . TYR A 1 203 ? 10.760 -12.192 -14.305 1.00 97.31 203 TYR A N 1
ATOM 1567 C CA . TYR A 1 203 ? 11.700 -12.576 -13.254 1.00 97.31 203 TYR A CA 1
ATOM 1568 C C . TYR A 1 203 ? 11.022 -12.686 -11.881 1.00 97.31 203 TYR A C 1
ATOM 1570 O O . TYR A 1 203 ? 11.186 -13.690 -11.187 1.00 97.31 203 TYR A O 1
ATOM 1578 N N . TYR A 1 204 ? 10.198 -11.707 -11.499 1.00 95.25 204 TYR A N 1
ATOM 1579 C CA . TYR A 1 204 ? 9.510 -11.724 -10.207 1.00 95.25 204 TYR A CA 1
ATOM 1580 C C . TYR A 1 204 ? 8.604 -12.937 -10.031 1.00 95.25 204 TYR A C 1
ATOM 1582 O O . TYR A 1 204 ? 8.522 -13.499 -8.942 1.00 95.25 204 TYR A O 1
ATOM 1590 N N . PHE A 1 205 ? 7.913 -13.358 -11.085 1.00 92.06 205 PHE A N 1
ATOM 1591 C CA . PHE A 1 205 ? 7.004 -14.485 -10.954 1.00 92.06 205 PHE A CA 1
ATOM 1592 C C . PHE A 1 205 ? 7.714 -15.832 -11.102 1.00 92.06 205 PHE A C 1
ATOM 1594 O O . PHE A 1 205 ? 7.435 -16.757 -10.341 1.00 92.06 205 PHE A O 1
ATOM 1601 N N . LYS A 1 206 ? 8.658 -15.946 -12.045 1.00 95.81 206 LYS A N 1
ATOM 1602 C CA . LYS A 1 206 ? 9.362 -17.208 -12.310 1.00 95.81 206 LYS A CA 1
ATOM 1603 C C . LYS A 1 206 ? 10.400 -17.548 -11.248 1.00 95.81 206 LYS A C 1
ATOM 1605 O O . LYS A 1 206 ? 10.477 -18.703 -10.844 1.00 95.81 206 LYS A O 1
ATOM 1610 N N . GLU A 1 207 ? 11.160 -16.557 -10.791 1.00 96.88 207 GLU A N 1
ATOM 1611 C CA . GLU A 1 207 ? 12.282 -16.778 -9.874 1.00 96.88 207 GLU A CA 1
ATOM 1612 C C . GLU A 1 207 ? 11.924 -16.433 -8.426 1.00 96.88 207 GLU A C 1
ATOM 1614 O O . GLU A 1 207 ? 12.309 -17.148 -7.503 1.00 96.88 207 GLU A O 1
ATOM 1619 N N . LEU A 1 208 ? 11.1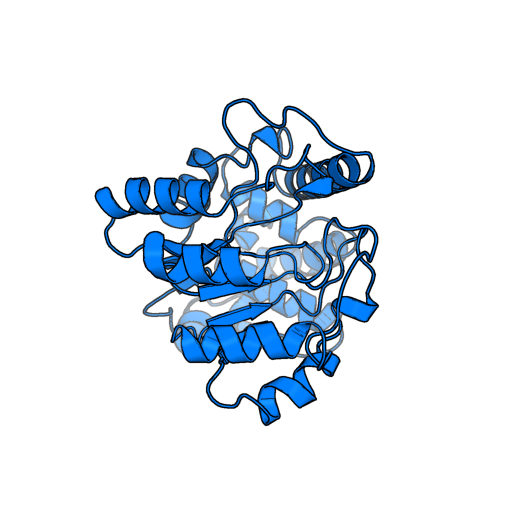70 -15.348 -8.211 1.00 95.69 208 LEU A N 1
ATOM 1620 C CA . LEU A 1 208 ? 10.855 -14.863 -6.860 1.00 95.69 208 LEU A CA 1
ATOM 1621 C C . LEU A 1 208 ? 9.498 -15.338 -6.322 1.00 95.69 208 LEU A C 1
ATOM 1623 O O . LEU A 1 208 ? 9.230 -15.165 -5.134 1.00 95.69 208 LEU A O 1
ATOM 1627 N N . GLN A 1 209 ? 8.667 -15.959 -7.167 1.00 93.62 209 GLN A N 1
ATOM 1628 C CA . GLN A 1 209 ? 7.363 -16.530 -6.805 1.00 93.62 209 GLN A CA 1
ATOM 1629 C C . GLN A 1 209 ? 6.434 -15.537 -6.081 1.00 93.62 209 GLN A C 1
ATOM 1631 O O . GLN A 1 209 ? 5.761 -15.885 -5.108 1.00 93.62 209 GLN A O 1
ATOM 1636 N N . MET A 1 210 ? 6.405 -14.283 -6.543 1.00 95.06 210 MET A N 1
ATOM 1637 C CA . MET A 1 210 ? 5.554 -13.242 -5.956 1.00 95.06 210 MET A CA 1
ATOM 1638 C C . MET A 1 210 ? 4.068 -13.624 -6.004 1.00 95.06 210 MET A C 1
ATOM 1640 O O . MET A 1 210 ? 3.593 -14.198 -6.983 1.00 95.06 210 MET A O 1
ATOM 1644 N N . THR A 1 211 ? 3.311 -13.265 -4.962 1.00 94.94 211 THR A N 1
ATOM 1645 C CA . THR A 1 211 ? 1.877 -13.606 -4.852 1.00 94.94 211 THR A CA 1
ATOM 1646 C C . THR A 1 211 ? 0.997 -12.774 -5.790 1.00 94.94 211 THR A C 1
ATOM 1648 O O . THR A 1 211 ? -0.078 -13.213 -6.196 1.00 94.94 211 THR A O 1
ATOM 1651 N N . GLY A 1 212 ? 1.440 -11.569 -6.141 1.00 95.50 212 GLY A N 1
ATOM 1652 C CA . GLY A 1 212 ? 0.721 -10.671 -7.034 1.00 95.50 212 GLY A CA 1
ATOM 1653 C C . GLY A 1 212 ? 1.557 -9.460 -7.425 1.00 95.50 212 GLY A C 1
ATOM 1654 O O . GLY A 1 212 ? 2.757 -9.388 -7.137 1.00 95.50 212 GLY A O 1
ATOM 1655 N N . LEU A 1 213 ? 0.907 -8.502 -8.079 1.00 96.56 213 LEU A N 1
ATOM 1656 C CA . LEU A 1 213 ? 1.524 -7.268 -8.552 1.00 96.56 213 LEU A CA 1
ATOM 1657 C C . LEU A 1 213 ? 0.949 -6.069 -7.793 1.00 96.56 213 LEU A C 1
ATOM 1659 O O . LEU A 1 213 ? -0.266 -5.965 -7.660 1.00 96.56 213 LEU A O 1
ATOM 1663 N N . LYS A 1 214 ? 1.806 -5.154 -7.338 1.00 95.81 214 LYS A N 1
ATOM 1664 C CA . LYS A 1 214 ? 1.445 -3.820 -6.857 1.00 95.81 214 LYS A CA 1
ATOM 1665 C C . LYS A 1 214 ? 1.954 -2.777 -7.841 1.00 95.81 214 LYS A C 1
ATOM 1667 O O . LYS A 1 214 ? 3.146 -2.713 -8.137 1.00 95.81 214 LYS A O 1
ATOM 1672 N N . LEU A 1 215 ? 1.050 -1.938 -8.326 1.00 94.81 215 LEU A N 1
ATOM 1673 C CA . LEU A 1 215 ? 1.341 -0.883 -9.282 1.00 94.81 215 LEU A CA 1
ATOM 1674 C C . LEU A 1 215 ? 0.929 0.485 -8.748 1.00 94.81 215 LEU A C 1
ATOM 1676 O O . LEU A 1 215 ? -0.114 0.651 -8.109 1.00 94.81 215 LEU A O 1
ATOM 1680 N N . TYR A 1 216 ? 1.741 1.477 -9.087 1.00 93.31 216 TYR A N 1
ATOM 1681 C CA . TYR A 1 216 ? 1.486 2.881 -8.809 1.00 93.31 216 TYR A CA 1
ATOM 1682 C C . TYR A 1 216 ? 1.304 3.595 -10.153 1.00 93.31 216 TYR A C 1
ATOM 1684 O O . TYR A 1 216 ? 2.196 3.511 -10.998 1.00 93.31 216 TYR A O 1
ATOM 1692 N N . PRO A 1 217 ? 0.167 4.277 -10.395 1.00 92.50 217 PRO A N 1
ATOM 1693 C CA . PRO A 1 217 ? -0.080 5.010 -11.645 1.00 92.50 217 PRO A CA 1
ATOM 1694 C C . PRO A 1 217 ? 0.825 6.222 -11.884 1.00 92.50 217 PRO A C 1
ATOM 1696 O O . PRO A 1 217 ? 0.725 6.890 -12.909 1.00 92.50 217 PRO A O 1
ATOM 1699 N N . TRP A 1 218 ? 1.691 6.532 -10.926 1.00 88.31 218 TRP A N 1
ATOM 1700 C CA . TRP A 1 218 ? 2.797 7.461 -11.069 1.00 88.31 218 TRP A CA 1
ATOM 1701 C C . TRP A 1 218 ? 4.093 6.657 -11.014 1.00 88.31 218 TRP A C 1
ATOM 1703 O O . TRP A 1 218 ? 4.259 5.788 -10.157 1.00 88.31 218 TRP A O 1
ATOM 1713 N N . ASP A 1 219 ? 5.013 6.951 -11.917 1.00 85.62 219 ASP A N 1
ATOM 1714 C CA . ASP A 1 219 ? 6.352 6.371 -11.912 1.00 85.62 219 ASP A CA 1
ATOM 1715 C C . ASP A 1 219 ? 7.399 7.451 -11.660 1.00 85.62 219 ASP A C 1
ATOM 1717 O O . ASP A 1 219 ? 7.125 8.647 -11.789 1.00 85.62 219 ASP A O 1
ATOM 1721 N N . ALA A 1 220 ? 8.606 7.022 -11.284 1.00 87.56 220 ALA A N 1
ATOM 1722 C CA . ALA A 1 220 ? 9.721 7.940 -11.107 1.00 87.56 220 ALA A CA 1
ATOM 1723 C C . ALA A 1 220 ? 10.326 8.417 -12.436 1.00 87.56 220 ALA A C 1
ATOM 1725 O O . ALA A 1 220 ? 11.263 9.213 -12.414 1.00 87.56 220 ALA A O 1
ATOM 1726 N N . THR A 1 221 ? 9.812 7.939 -13.574 1.00 88.62 221 THR A N 1
ATOM 1727 C CA . THR A 1 221 ? 10.346 8.281 -14.890 1.00 88.62 221 THR A CA 1
ATOM 1728 C C . THR A 1 221 ? 9.957 9.698 -15.293 1.00 88.62 221 THR A C 1
ATOM 1730 O O . THR A 1 221 ? 9.022 10.299 -14.758 1.00 88.62 221 THR A O 1
ATOM 1733 N N . SER A 1 222 ? 10.624 10.223 -16.319 1.00 87.44 222 SER A N 1
ATOM 1734 C CA . SER A 1 222 ? 10.277 11.527 -16.903 1.00 87.44 222 SER A CA 1
ATOM 1735 C C . SER A 1 222 ? 8.833 11.644 -17.429 1.00 87.44 222 SER A C 1
ATOM 1737 O O . SER A 1 222 ? 8.347 12.763 -17.588 1.00 87.44 222 SER A O 1
ATOM 1739 N N . GLN A 1 223 ? 8.129 10.527 -17.656 1.00 89.94 223 GLN A N 1
ATOM 1740 C CA . GLN A 1 223 ? 6.718 10.524 -18.068 1.00 89.94 223 GLN A CA 1
ATOM 1741 C C . GLN A 1 223 ? 5.763 10.850 -16.905 1.00 89.94 223 GLN A C 1
ATOM 1743 O O . GLN A 1 223 ? 4.668 11.381 -17.122 1.00 89.94 223 GLN A O 1
ATOM 1748 N N . GLY A 1 224 ? 6.183 10.563 -15.667 1.00 88.00 224 GLY A N 1
ATOM 1749 C CA . GLY A 1 224 ? 5.493 10.932 -14.431 1.00 88.00 224 GLY A CA 1
ATOM 1750 C C . GLY A 1 224 ? 4.175 10.197 -14.170 1.00 88.00 224 GLY A C 1
ATOM 1751 O O . GLY A 1 224 ? 3.426 10.592 -13.273 1.00 88.00 224 GLY A O 1
ATOM 1752 N N . GLY A 1 225 ? 3.862 9.161 -14.951 1.00 92.81 225 GLY A N 1
ATOM 1753 C CA . GLY A 1 225 ? 2.687 8.315 -14.771 1.00 92.81 225 GLY A CA 1
ATOM 1754 C C . GLY A 1 225 ? 2.104 7.745 -16.059 1.00 92.81 225 GLY A C 1
ATOM 1755 O O . GLY A 1 225 ? 2.582 8.002 -17.165 1.00 92.81 225 GLY A O 1
ATOM 1756 N N . TRP A 1 226 ? 1.062 6.938 -15.893 1.00 96.00 226 TRP A N 1
ATOM 1757 C CA . TRP A 1 226 ? 0.464 6.122 -16.946 1.00 96.00 226 TRP A CA 1
ATOM 1758 C C . TRP A 1 226 ? -1.009 5.820 -16.640 1.00 96.00 226 TRP A C 1
ATOM 1760 O O . TRP A 1 226 ? -1.480 6.023 -15.517 1.00 96.00 226 TRP A O 1
ATOM 1770 N N . TRP A 1 227 ? -1.736 5.343 -17.651 1.00 96.81 227 TRP A N 1
ATOM 1771 C CA . TRP A 1 227 ? -3.140 4.944 -17.539 1.00 96.81 227 TRP A CA 1
ATOM 1772 C C . TRP A 1 227 ? -3.295 3.435 -17.703 1.00 96.81 227 TRP A C 1
ATOM 1774 O O . TRP A 1 227 ? -2.631 2.822 -18.537 1.00 96.81 227 TRP A O 1
ATOM 1784 N N . ALA A 1 228 ? -4.180 2.835 -16.912 1.00 97.62 228 ALA A N 1
ATOM 1785 C CA . ALA A 1 228 ? -4.427 1.396 -16.920 1.00 97.62 228 ALA A CA 1
ATOM 1786 C C . ALA A 1 228 ? -5.130 0.903 -18.198 1.00 97.62 228 ALA A C 1
ATOM 1788 O O . ALA A 1 228 ? -5.028 -0.283 -18.528 1.00 97.62 228 ALA A O 1
ATOM 1789 N N . ASP A 1 229 ? -5.787 1.808 -18.925 1.00 97.88 229 ASP A N 1
ATOM 1790 C CA . ASP A 1 229 ? -6.411 1.574 -20.226 1.00 97.88 229 ASP A CA 1
ATOM 1791 C C . ASP A 1 229 ? -5.497 1.904 -21.422 1.00 97.88 229 ASP A C 1
ATOM 1793 O O . ASP A 1 229 ? -5.931 1.781 -22.567 1.00 97.88 229 ASP A O 1
ATOM 1797 N N . ASP A 1 230 ? -4.227 2.269 -21.200 1.00 97.81 230 ASP A N 1
ATOM 1798 C CA . ASP A 1 230 ? -3.277 2.490 -22.293 1.00 97.81 230 ASP A CA 1
ATOM 1799 C C . ASP A 1 230 ? -2.963 1.162 -23.005 1.00 97.81 230 ASP A C 1
ATOM 1801 O O . ASP A 1 230 ? -2.197 0.324 -22.518 1.00 97.81 230 ASP A O 1
ATOM 1805 N N . GLU A 1 231 ? -3.539 0.970 -24.192 1.00 98.06 231 GLU A N 1
ATOM 1806 C CA . GLU A 1 231 ? -3.369 -0.248 -24.993 1.00 98.06 231 GLU A CA 1
ATOM 1807 C C . GLU A 1 231 ? -1.916 -0.517 -25.414 1.00 98.06 231 GLU A C 1
ATOM 1809 O O . GLU A 1 231 ? -1.554 -1.649 -25.735 1.00 98.06 231 GLU A O 1
ATOM 1814 N N . ARG A 1 232 ? -1.061 0.509 -25.450 1.00 96.94 232 ARG A N 1
ATOM 1815 C CA . ARG A 1 232 ? 0.336 0.358 -25.870 1.00 96.94 232 ARG A CA 1
ATOM 1816 C C . ARG A 1 232 ? 1.253 0.073 -24.694 1.00 96.94 232 ARG A C 1
ATOM 1818 O O . ARG A 1 232 ? 2.227 -0.652 -24.873 1.00 96.94 232 ARG A O 1
ATOM 1825 N N . LEU A 1 233 ? 0.969 0.659 -23.535 1.00 96.75 233 LEU A N 1
ATOM 1826 C CA . LEU A 1 233 ? 1.818 0.572 -22.351 1.00 96.75 233 LEU A CA 1
ATOM 1827 C C . LEU A 1 233 ? 1.301 -0.449 -21.330 1.00 96.75 233 LEU A C 1
ATOM 1829 O O . LEU A 1 233 ? 2.056 -1.308 -20.882 1.00 96.75 233 LEU A O 1
ATOM 1833 N N . ALA A 1 234 ? 0.019 -0.379 -20.972 1.00 97.81 234 ALA A N 1
ATOM 1834 C CA . ALA A 1 234 ? -0.572 -1.189 -19.910 1.00 97.81 234 ALA A CA 1
ATOM 1835 C C . ALA A 1 234 ? -1.043 -2.566 -20.399 1.00 97.81 234 ALA A C 1
ATOM 1837 O O . ALA A 1 234 ? -0.851 -3.564 -19.709 1.00 97.81 234 ALA A O 1
ATOM 1838 N N . TYR A 1 235 ? -1.613 -2.671 -21.601 1.00 98.56 235 TYR A N 1
ATOM 1839 C CA . TYR A 1 235 ? -2.146 -3.957 -22.084 1.00 98.56 235 TYR A CA 1
ATOM 1840 C C . TYR A 1 235 ? -1.085 -5.052 -22.239 1.00 98.56 235 TYR A C 1
ATOM 1842 O O . TYR A 1 235 ? -1.381 -6.192 -21.872 1.00 98.56 235 TYR A O 1
ATOM 1850 N N . PRO A 1 236 ? 0.150 -4.759 -22.693 1.00 98.56 236 PRO A N 1
ATOM 1851 C CA . PRO A 1 236 ? 1.225 -5.746 -22.662 1.00 98.56 236 PRO A CA 1
ATOM 1852 C C . PRO A 1 236 ? 1.504 -6.286 -21.252 1.00 98.56 236 PRO A C 1
ATOM 1854 O O . PRO A 1 236 ? 1.792 -7.471 -21.099 1.00 98.56 236 PRO A O 1
ATOM 1857 N N . ILE A 1 237 ? 1.357 -5.456 -20.212 1.00 98.31 237 ILE A N 1
ATOM 1858 C CA . ILE A 1 237 ? 1.504 -5.877 -18.812 1.00 98.31 237 ILE A CA 1
ATOM 1859 C C . ILE A 1 237 ? 0.373 -6.836 -18.435 1.00 98.31 237 ILE A C 1
ATOM 1861 O O . ILE A 1 237 ? 0.642 -7.909 -17.903 1.00 98.31 237 ILE A O 1
ATOM 1865 N N . TRP A 1 238 ? -0.880 -6.508 -18.762 1.00 98.50 238 TRP A N 1
ATOM 1866 C CA . TRP A 1 238 ? -2.040 -7.367 -18.481 1.00 98.50 238 TRP A CA 1
ATOM 1867 C C . TRP A 1 238 ? -1.955 -8.721 -19.186 1.00 98.50 238 TRP A C 1
ATOM 1869 O O . TRP A 1 238 ? -2.194 -9.763 -18.573 1.00 98.50 238 TRP A O 1
ATOM 1879 N N . GLN A 1 239 ? -1.551 -8.723 -20.456 1.00 98.56 239 GLN A N 1
ATOM 1880 C CA . GLN A 1 239 ? -1.305 -9.943 -21.223 1.00 98.56 239 GLN A CA 1
ATOM 1881 C C . GLN A 1 239 ? -0.199 -10.780 -20.579 1.00 98.56 239 GLN A C 1
ATOM 1883 O O . GLN A 1 239 ? -0.398 -11.969 -20.330 1.00 98.56 239 GLN A O 1
ATOM 1888 N N . LYS A 1 240 ? 0.926 -10.151 -20.221 1.00 98.38 240 LYS A N 1
ATOM 1889 C CA . LYS A 1 240 ? 2.041 -10.828 -19.559 1.00 98.38 240 LYS A CA 1
ATOM 1890 C C . LYS A 1 240 ? 1.646 -11.392 -18.194 1.00 98.38 240 LYS A C 1
ATOM 1892 O O . LYS A 1 240 ? 2.047 -12.504 -17.863 1.00 98.38 240 LYS A O 1
ATOM 1897 N N . CYS A 1 241 ? 0.826 -10.678 -17.421 1.00 98.00 241 CYS A N 1
ATOM 1898 C CA . CYS A 1 241 ? 0.259 -11.190 -16.176 1.00 98.00 241 CYS A CA 1
ATOM 1899 C C . CYS A 1 241 ? -0.521 -12.486 -16.420 1.00 98.00 241 CYS A C 1
ATOM 1901 O O . CYS A 1 241 ? -0.244 -13.485 -15.763 1.00 98.00 241 CYS A O 1
ATOM 1903 N N . LEU A 1 242 ? -1.416 -12.517 -17.412 1.00 97.75 242 LEU A N 1
ATOM 1904 C CA . LEU A 1 242 ? -2.165 -13.731 -17.754 1.00 97.75 242 LEU A CA 1
ATOM 1905 C C . LEU A 1 242 ? -1.264 -14.879 -18.227 1.00 97.75 242 LEU A C 1
ATOM 1907 O O . LEU A 1 242 ? -1.484 -16.018 -17.820 1.00 97.75 242 LEU A O 1
ATOM 1911 N N . GLU A 1 243 ? -0.253 -14.597 -19.052 1.00 97.75 243 GLU A N 1
ATOM 1912 C CA . GLU A 1 243 ? 0.727 -15.596 -19.508 1.00 97.75 243 GLU A CA 1
ATOM 1913 C C . GLU A 1 243 ? 1.500 -16.226 -18.348 1.00 97.75 243 GLU A C 1
ATOM 1915 O O . GLU A 1 243 ? 1.771 -17.426 -18.353 1.00 97.75 243 GLU A O 1
ATOM 1920 N N . LEU A 1 244 ? 1.851 -15.412 -17.351 1.00 96.75 244 LEU A N 1
ATOM 1921 C CA . LEU A 1 244 ? 2.563 -15.853 -16.159 1.00 96.75 244 LEU A CA 1
ATOM 1922 C C . LEU A 1 244 ? 1.627 -16.483 -15.119 1.00 96.75 244 LEU A C 1
ATOM 1924 O O . LEU A 1 244 ? 2.115 -17.095 -14.182 1.00 96.75 244 LEU A O 1
ATOM 1928 N N . GLY A 1 245 ? 0.303 -16.387 -15.276 1.00 95.12 245 GLY A N 1
ATOM 1929 C CA . GLY A 1 245 ? -0.661 -16.873 -14.284 1.00 95.12 245 GLY A CA 1
ATOM 1930 C C . GLY A 1 245 ? -0.850 -15.933 -13.088 1.00 95.12 245 GLY A C 1
ATOM 1931 O O . GLY A 1 245 ? -1.315 -16.364 -12.036 1.00 95.12 245 GLY A O 1
ATOM 1932 N N . ILE A 1 246 ? -0.501 -14.656 -13.246 1.00 95.56 246 ILE A N 1
ATOM 1933 C CA . ILE A 1 246 ? -0.745 -13.587 -12.277 1.00 95.56 246 ILE A CA 1
ATOM 1934 C C . ILE A 1 246 ? -2.171 -13.075 -12.477 1.00 95.56 246 ILE A C 1
ATOM 1936 O O . ILE A 1 246 ? -2.514 -12.560 -13.539 1.00 95.56 246 ILE A O 1
ATOM 1940 N N . ASP A 1 247 ? -2.988 -13.175 -11.435 1.00 96.38 247 ASP A N 1
ATOM 1941 C CA . ASP A 1 247 ? -4.402 -12.792 -11.453 1.00 96.38 247 ASP A CA 1
ATOM 1942 C C . ASP A 1 247 ? -4.758 -11.726 -10.405 1.00 96.38 247 ASP A C 1
ATOM 1944 O O . ASP A 1 247 ? -5.912 -11.314 -10.338 1.00 96.38 247 ASP A O 1
ATOM 1948 N N . LYS A 1 248 ? -3.801 -11.288 -9.576 1.00 96.44 248 LYS A N 1
ATOM 1949 C CA . LYS A 1 248 ? -3.990 -10.292 -8.507 1.00 96.44 248 LYS A CA 1
ATOM 1950 C C . LYS A 1 248 ? -3.189 -9.041 -8.823 1.00 96.44 248 LYS A C 1
ATOM 1952 O O . LYS A 1 248 ? -1.962 -9.034 -8.701 1.00 96.44 248 LYS A O 1
ATOM 1957 N N . ILE A 1 249 ? -3.900 -7.997 -9.236 1.00 97.31 249 ILE A N 1
ATOM 1958 C CA . ILE A 1 249 ? -3.332 -6.720 -9.656 1.00 97.31 249 ILE A CA 1
ATOM 1959 C C . ILE A 1 249 ? -3.788 -5.649 -8.672 1.00 97.31 249 ILE A C 1
ATOM 1961 O O . ILE A 1 249 ? -4.869 -5.086 -8.800 1.00 97.31 249 ILE A O 1
ATOM 1965 N N . HIS A 1 250 ? -2.953 -5.359 -7.684 1.00 96.44 250 HIS A N 1
ATOM 1966 C CA . HIS A 1 250 ? -3.159 -4.237 -6.784 1.00 96.44 250 HIS A CA 1
ATOM 1967 C C . HIS A 1 250 ? -2.693 -2.964 -7.490 1.00 96.44 250 HIS A C 1
ATOM 1969 O O . HIS A 1 250 ? -1.536 -2.866 -7.894 1.00 96.44 250 HIS A O 1
ATOM 1975 N N . ILE A 1 251 ? -3.557 -1.967 -7.624 1.00 94.88 251 ILE A N 1
ATOM 1976 C CA . ILE A 1 251 ? -3.226 -0.705 -8.285 1.00 94.88 251 ILE A CA 1
ATOM 1977 C C . ILE A 1 251 ? -3.700 0.465 -7.439 1.00 94.88 251 ILE A C 1
ATOM 1979 O O . ILE A 1 251 ? -4.863 0.555 -7.069 1.00 94.88 251 ILE A O 1
ATOM 1983 N N . HIS A 1 252 ? -2.793 1.383 -7.117 1.00 93.69 252 HIS A N 1
ATOM 1984 C CA . HIS A 1 252 ? -3.160 2.531 -6.297 1.00 93.69 252 HIS A CA 1
ATOM 1985 C C . HIS A 1 252 ? -4.082 3.483 -7.068 1.00 93.69 252 HIS A C 1
ATOM 1987 O O . HIS A 1 252 ? -3.630 4.182 -7.974 1.00 93.69 252 HIS A O 1
ATOM 1993 N N . LYS A 1 253 ? -5.357 3.574 -6.678 1.00 92.62 253 LYS A N 1
ATOM 1994 C CA . LYS A 1 253 ? -6.327 4.539 -7.226 1.00 92.62 253 LYS A CA 1
ATOM 1995 C C . LYS A 1 253 ? -7.058 5.290 -6.105 1.00 92.62 253 LYS A C 1
ATOM 1997 O O . LYS A 1 253 ? -7.019 4.916 -4.940 1.00 92.62 253 LYS A O 1
ATOM 2002 N N . GLY A 1 254 ? -7.707 6.400 -6.446 1.00 85.19 254 GLY A N 1
ATOM 2003 C CA . GLY A 1 254 ? -8.554 7.193 -5.550 1.00 85.19 254 GLY A CA 1
ATOM 2004 C C . GLY A 1 254 ? -7.836 8.343 -4.844 1.00 85.19 254 GLY A C 1
ATOM 2005 O O . GLY A 1 254 ? -8.212 9.497 -5.047 1.00 85.19 254 GLY A O 1
ATOM 2006 N N . LEU A 1 255 ? -6.814 8.063 -4.028 1.00 82.00 255 LEU A N 1
ATOM 2007 C CA . LEU A 1 255 ? -6.148 9.092 -3.216 1.00 82.00 255 LEU A CA 1
ATOM 2008 C C . LEU A 1 255 ? -4.839 9.579 -3.867 1.00 82.00 255 LEU A C 1
ATOM 2010 O O . LEU A 1 255 ? -3.841 8.856 -3.811 1.00 82.00 255 LEU A O 1
ATOM 2014 N N . PRO A 1 256 ? -4.791 10.791 -4.456 1.00 81.94 256 PRO A N 1
ATOM 2015 C CA . PRO A 1 256 ? -3.540 11.346 -4.958 1.00 81.94 256 PRO A CA 1
ATOM 2016 C C . PRO A 1 256 ? -2.621 11.737 -3.802 1.00 81.94 256 PRO A C 1
ATOM 2018 O O . PRO A 1 256 ? -3.048 12.378 -2.840 1.00 81.94 256 PRO A O 1
ATOM 2021 N N . ALA A 1 257 ? -1.336 11.415 -3.924 1.00 75.56 257 ALA A N 1
ATOM 2022 C CA . ALA A 1 257 ? -0.320 11.997 -3.060 1.00 75.56 257 ALA A CA 1
ATOM 2023 C C . ALA A 1 257 ? 0.057 13.400 -3.564 1.00 75.56 257 ALA A C 1
ATOM 2025 O O . ALA A 1 257 ? -0.063 13.695 -4.755 1.00 75.56 257 ALA A O 1
ATOM 2026 N N . SER A 1 258 ? 0.559 14.268 -2.680 1.00 71.94 258 SER A N 1
ATOM 2027 C CA . SER A 1 258 ? 0.885 15.670 -3.006 1.00 71.94 258 SER A CA 1
ATOM 2028 C C . SER A 1 258 ? 1.928 15.842 -4.117 1.00 71.94 258 SER A C 1
ATOM 2030 O O . SER A 1 258 ? 2.054 16.926 -4.675 1.00 71.94 258 SER A O 1
ATOM 2032 N N . PHE A 1 259 ? 2.694 14.791 -4.406 1.00 75.88 259 PHE A N 1
ATOM 2033 C CA . PHE A 1 259 ? 3.723 14.739 -5.445 1.00 75.88 259 PHE A CA 1
ATOM 2034 C C . PHE A 1 259 ? 3.249 14.019 -6.724 1.00 75.88 259 PHE A C 1
ATOM 2036 O O . PHE A 1 259 ? 4.041 13.808 -7.633 1.00 75.88 259 PHE A O 1
ATOM 2043 N N . THR A 1 260 ? 1.969 13.635 -6.812 1.00 79.56 260 THR A N 1
ATOM 2044 C CA . THR A 1 260 ? 1.409 12.864 -7.938 1.00 79.56 260 THR A CA 1
ATOM 2045 C C . THR A 1 260 ? 0.344 13.655 -8.684 1.00 79.56 260 THR A C 1
ATOM 2047 O O . THR A 1 260 ? -0.360 14.488 -8.110 1.00 79.56 260 THR A O 1
ATOM 2050 N N . MET A 1 261 ? 0.183 13.374 -9.978 1.00 86.75 261 MET A N 1
ATOM 2051 C CA . MET A 1 261 ? -0.914 13.951 -10.747 1.00 86.75 261 MET A CA 1
ATOM 2052 C C . MET A 1 261 ? -2.210 13.175 -10.493 1.00 86.75 261 MET A C 1
ATOM 2054 O O . MET A 1 261 ? -2.307 11.991 -10.812 1.00 86.75 261 MET A O 1
ATOM 2058 N N . ALA A 1 262 ? -3.246 13.872 -10.018 1.00 88.81 262 ALA A N 1
ATOM 2059 C CA . ALA A 1 262 ? -4.546 13.270 -9.706 1.00 88.81 262 ALA A CA 1
ATOM 2060 C C . ALA A 1 262 ? -5.189 12.512 -10.883 1.00 88.81 262 ALA A C 1
ATOM 2062 O O . ALA A 1 262 ? -5.916 11.545 -10.674 1.00 88.81 262 ALA A O 1
ATOM 2063 N N . LYS A 1 263 ? -4.888 12.916 -12.125 1.00 90.81 263 LYS A N 1
ATOM 2064 C CA . LYS A 1 263 ? -5.417 12.273 -13.336 1.00 90.81 263 LYS A CA 1
ATOM 2065 C C . LYS A 1 263 ? -5.052 10.785 -13.443 1.00 90.81 263 LYS A C 1
ATOM 2067 O O . LYS A 1 263 ? -5.865 10.026 -13.949 1.00 90.81 263 LYS A O 1
ATOM 2072 N N . TYR A 1 264 ? -3.876 10.371 -12.961 1.00 93.38 264 TYR A N 1
ATOM 2073 C CA . TYR A 1 264 ? -3.415 8.982 -13.088 1.00 93.38 264 TYR A CA 1
ATOM 2074 C C . TYR A 1 264 ? -4.012 8.065 -12.016 1.00 93.38 264 TYR A C 1
ATOM 2076 O O . TYR A 1 264 ? -4.126 6.859 -12.210 1.00 93.38 264 TYR A O 1
ATOM 2084 N N . VAL A 1 265 ? -4.436 8.620 -10.879 1.00 93.00 265 VAL A N 1
ATOM 2085 C CA . VAL A 1 265 ? -5.041 7.834 -9.793 1.00 93.00 265 VAL A CA 1
ATOM 2086 C C . VAL A 1 265 ? -6.563 7.769 -9.883 1.00 93.00 265 VAL A C 1
ATOM 2088 O O . VAL A 1 265 ? -7.187 7.092 -9.073 1.00 93.00 265 VAL A O 1
ATOM 2091 N N . HIS A 1 266 ? -7.189 8.450 -10.844 1.00 92.81 266 HIS A N 1
ATOM 2092 C CA . HIS A 1 266 ? -8.632 8.345 -11.038 1.00 92.81 266 HIS A CA 1
ATOM 2093 C C . HIS A 1 266 ? -8.988 6.922 -11.503 1.00 92.81 266 HIS A C 1
ATOM 2095 O O . HIS A 1 266 ? -8.418 6.478 -12.493 1.00 92.81 266 HIS A O 1
ATOM 2101 N N . PRO A 1 267 ? -9.943 6.211 -10.876 1.00 94.00 267 PRO A N 1
ATOM 2102 C CA . PRO A 1 267 ? -10.242 4.811 -11.209 1.00 94.00 267 PRO A CA 1
ATOM 2103 C C . PRO A 1 267 ? -11.008 4.616 -12.531 1.00 94.00 267 PRO A C 1
ATOM 2105 O O . PRO A 1 267 ? -11.454 3.512 -12.813 1.00 94.00 267 PRO A O 1
ATOM 2108 N N . LEU A 1 268 ? -11.213 5.672 -13.330 1.00 94.88 268 LEU A N 1
ATOM 2109 C CA . LEU A 1 268 ? -12.013 5.558 -14.560 1.00 94.88 268 LEU A CA 1
ATOM 2110 C C . LEU A 1 268 ? -11.270 4.799 -15.657 1.00 94.88 268 LEU A C 1
ATOM 2112 O O . LEU A 1 268 ? -11.904 4.111 -16.445 1.00 94.88 268 LEU A O 1
ATOM 2116 N N . ASP A 1 269 ? -9.942 4.877 -15.667 1.00 96.44 269 ASP A N 1
ATOM 2117 C CA . ASP A 1 269 ? -9.094 4.137 -16.604 1.00 96.44 269 ASP A CA 1
ATOM 2118 C C . ASP A 1 269 ? -9.048 2.626 -16.307 1.00 96.44 269 ASP A C 1
ATOM 2120 O O . ASP A 1 269 ? -8.383 1.880 -17.017 1.00 96.44 269 ASP A O 1
ATOM 2124 N N . LEU A 1 270 ? -9.742 2.154 -15.264 1.00 97.31 270 LEU A N 1
ATOM 2125 C CA . LEU A 1 270 ? -9.919 0.727 -15.004 1.00 97.31 270 LEU A CA 1
ATOM 2126 C C . LEU A 1 270 ? -11.145 0.127 -15.703 1.00 97.31 270 LEU A C 1
ATOM 2128 O O . LEU A 1 270 ? -11.207 -1.093 -15.835 1.00 97.31 270 LEU A O 1
ATOM 2132 N N . ASP A 1 271 ? -12.096 0.939 -16.176 1.00 96.75 271 ASP A N 1
ATOM 2133 C CA . ASP A 1 271 ? -13.356 0.442 -16.754 1.00 96.75 271 ASP A CA 1
ATOM 2134 C C . ASP A 1 271 ? -13.104 -0.483 -17.959 1.00 96.75 271 ASP A C 1
ATOM 2136 O O . ASP A 1 271 ? -13.588 -1.617 -18.019 1.00 96.75 271 ASP A O 1
ATOM 2140 N N . GLN A 1 272 ? -12.251 -0.033 -18.881 1.00 98.12 272 GLN A N 1
ATOM 2141 C CA . GLN A 1 272 ? -11.898 -0.791 -20.075 1.00 98.12 272 GLN A CA 1
ATOM 2142 C C . GLN A 1 272 ? -11.059 -2.056 -19.775 1.00 98.12 272 GLN A C 1
ATOM 2144 O O . GLN A 1 272 ? -11.478 -3.141 -20.183 1.00 98.12 272 GLN A O 1
ATOM 2149 N N . PRO A 1 273 ? -9.928 -2.009 -19.038 1.00 97.94 273 PRO A N 1
ATOM 2150 C CA . PRO A 1 273 ? -9.134 -3.213 -18.778 1.00 97.94 273 PRO A CA 1
ATOM 2151 C C . PRO A 1 273 ? -9.861 -4.252 -17.908 1.00 97.94 273 PRO A C 1
ATOM 2153 O O . PRO A 1 273 ? -9.647 -5.446 -18.107 1.00 97.94 273 PRO A O 1
ATOM 2156 N N . ILE A 1 274 ? -10.760 -3.857 -16.996 1.00 97.50 274 ILE A N 1
ATOM 2157 C CA . ILE A 1 274 ? -11.597 -4.822 -16.253 1.00 97.50 274 ILE A CA 1
ATOM 2158 C C . ILE A 1 274 ? -12.483 -5.622 -17.217 1.00 97.50 274 ILE A C 1
ATOM 2160 O O . ILE A 1 274 ? -12.638 -6.836 -17.065 1.00 97.50 274 ILE A O 1
ATOM 2164 N N . ARG A 1 275 ? -13.052 -4.955 -18.228 1.00 97.94 275 ARG A N 1
ATOM 2165 C CA . ARG A 1 275 ? -13.875 -5.599 -19.255 1.00 97.94 275 ARG A CA 1
ATOM 2166 C C . ARG A 1 275 ? -13.054 -6.513 -20.164 1.00 97.94 275 ARG A C 1
ATOM 2168 O O . ARG A 1 275 ? -13.508 -7.614 -20.477 1.00 97.94 275 ARG A O 1
ATOM 2175 N N . ASP A 1 276 ? -11.885 -6.055 -20.595 1.00 98.56 276 ASP A N 1
ATOM 2176 C CA . ASP A 1 276 ? -11.078 -6.748 -21.604 1.00 98.56 276 ASP A CA 1
ATOM 2177 C C . ASP A 1 276 ? -10.244 -7.895 -21.017 1.00 98.56 276 ASP A C 1
ATOM 2179 O O . ASP A 1 276 ? -9.975 -8.887 -21.700 1.00 98.56 276 ASP A O 1
ATOM 2183 N N . PHE A 1 277 ? -9.911 -7.820 -19.725 1.00 98.50 277 PHE A N 1
ATOM 2184 C CA . PHE A 1 277 ? -9.143 -8.829 -18.996 1.00 98.50 277 PHE A CA 1
ATOM 2185 C C . PHE A 1 277 ? -9.930 -9.399 -17.801 1.00 98.50 277 PHE A C 1
ATOM 2187 O O . PHE A 1 277 ? -9.455 -9.339 -16.667 1.00 98.50 277 PHE A O 1
ATOM 2194 N N . PRO A 1 278 ? -11.089 -10.056 -18.015 1.00 97.69 278 PRO A N 1
ATOM 2195 C CA . PRO A 1 278 ? -11.990 -10.492 -16.936 1.00 97.69 278 PRO A CA 1
ATOM 2196 C C . PRO A 1 278 ? -11.419 -11.605 -16.038 1.00 97.69 278 PRO A C 1
ATOM 2198 O O . PRO A 1 278 ? -12.061 -12.026 -15.080 1.00 97.69 278 PRO A O 1
ATOM 2201 N N . LYS A 1 279 ? -10.237 -12.136 -16.374 1.00 98.19 279 LYS A N 1
ATOM 2202 C CA . LYS A 1 279 ? -9.495 -13.106 -15.555 1.00 98.19 279 LYS A CA 1
ATOM 2203 C C . LYS A 1 279 ? -8.552 -12.440 -14.547 1.00 98.19 279 LYS A C 1
ATOM 2205 O O . LYS A 1 279 ? -8.017 -13.140 -13.694 1.00 98.19 279 LYS A O 1
ATOM 2210 N N . LEU A 1 280 ? -8.319 -11.132 -14.663 1.00 98.38 280 LEU A N 1
ATOM 2211 C CA . LEU A 1 280 ? -7.526 -10.359 -13.716 1.00 98.38 280 LEU A CA 1
ATOM 2212 C C . LEU A 1 280 ? -8.441 -9.763 -12.645 1.00 98.38 280 LEU A C 1
ATOM 2214 O O . LEU A 1 280 ? -9.497 -9.212 -12.945 1.00 98.38 280 LEU A O 1
ATOM 2218 N N . ASN A 1 281 ? -8.005 -9.839 -11.393 1.00 97.19 281 ASN A N 1
ATOM 2219 C CA . ASN A 1 281 ? -8.635 -9.168 -10.268 1.00 97.19 281 ASN A CA 1
ATOM 2220 C C . ASN A 1 281 ? -7.883 -7.860 -10.021 1.00 97.19 281 ASN A C 1
ATOM 2222 O O . ASN A 1 281 ? -6.778 -7.868 -9.471 1.00 97.19 281 ASN A O 1
ATOM 2226 N N . PHE A 1 282 ? -8.480 -6.749 -10.446 1.00 96.88 282 PHE A N 1
ATOM 2227 C CA . PHE A 1 282 ? -7.991 -5.410 -10.134 1.00 96.88 282 PHE A CA 1
ATOM 2228 C C . PHE A 1 282 ? -8.451 -5.019 -8.725 1.00 96.88 282 PHE A C 1
ATOM 2230 O O . PHE A 1 282 ? -9.649 -4.964 -8.451 1.00 96.88 282 PHE A O 1
ATOM 2237 N N . ILE A 1 283 ? -7.491 -4.776 -7.836 1.00 95.25 283 ILE A N 1
ATOM 2238 C CA . ILE A 1 283 ? -7.688 -4.451 -6.420 1.00 95.25 283 ILE A CA 1
ATOM 2239 C C . ILE A 1 283 ? -7.226 -3.005 -6.220 1.00 95.25 283 ILE A C 1
ATOM 2241 O O . ILE A 1 283 ? -6.067 -2.686 -6.499 1.00 95.25 283 ILE A O 1
ATOM 2245 N N . VAL A 1 284 ? -8.145 -2.133 -5.799 1.00 91.88 284 VAL A N 1
ATOM 2246 C CA . VAL A 1 284 ? -7.932 -0.684 -5.623 1.00 91.88 284 VAL A CA 1
ATOM 2247 C C . VAL A 1 284 ? -7.792 -0.334 -4.156 1.00 91.88 284 VAL A C 1
ATOM 2249 O O . VAL A 1 284 ? -8.728 -0.687 -3.407 1.00 91.88 284 VAL A O 1
#

Sequence (284 aa):
MSHYETGVNVILGGSIGPRLRAALEEYARQKGMPVRAYVKTRAGFMAALLALNKACGMRVYDVEEVEAIDEAAIVARHKVPDFILDDQSHIFFRTGGYAEASPEGRQFLASLGGGRTSVVPGSQGIIDMTKDTWVQEVFFLSETDVTFLNTLAFGEYFGGKDYFGTEECVEVAKEVNAQYPGRVLTLGTIEPNREGHLERLEYYFKELQMTGLKLYPWDATSQGGWWADDERLAYPIWQKCLELGIDKIHIHKGLPASFTMAKYVHPLDLDQPIRDFPKLNFIV

Secondary structure (DSSP, 8-state):
--HHHHHHHHHH-TTTHHHHHHHHHHHHHHTT--HHHHTTSHHHHHHHHHHHHHHHTS--S---GGGGT-HHHHHHHSPPPS--EEEEE-----TT--S---HHHHHHHHHHHHHHHHHSTT--GGGG--HHHHHIIIIISS--SEEEEE-B--GGGGTTS-SB-HHHHHHHHHHHHHHSTTSEEEEE---TTSTTHHHHHHHHHHTS--SEEEE-SS-SSTT----TT-TTTTHHHHHHHHHHT--EEEE--S---TTS-HHHH-GGGGHHHHHH-TTSEEE-

Radius of gyration: 20.86 Å; chains: 1; bounding box: 49×40×58 Å

pLDDT: mean 89.3, std 8.74, range [49.38, 98.56]